Protein AF-0000000082407244 (afdb_homodimer)

Secondary structure (DSSP, 8-state):
-----EEEHHHHHSTT-S--EEEEES-HHHHHHHHHHHHHTTEEEEEEEGGG-SSHHHHHHHHHHHHT--TT---SHHHHHHHHTTTHHHH--SSEEEEEEETGGGTTTT-GGGHHHHHHHHHHHHHHTTTSEEEEEEEE-TTTHHHHSTTSEEEE-TT-----/-----EEEHHHHHSTT-S--EEEEES-HHHHHHHHHHHHHTTEEEEEEEGGG-SSHHHHHHHHHHHHT--TT---SHHHHHHHHTTTHHHH--SSEEEEEEETGGGTTTT-GGGHHHHHHHHHHHHHHTTTSEEEEEEEE-TTTHHHHSTTSEEEE-TTPPP--

Structure (mmCIF, N/CA/C/O backbone):
data_AF-0000000082407244-model_v1
#
loop_
_entity.id
_entity.type
_entity.pdbx_description
1 polymer 'Barstar family protein'
#
loop_
_atom_site.group_PDB
_atom_site.id
_atom_site.type_symbol
_atom_site.label_atom_id
_atom_site.label_alt_id
_atom_site.label_comp_id
_atom_site.label_asym_id
_atom_site.label_entity_id
_atom_site.label_seq_id
_atom_site.pdbx_PDB_ins_code
_atom_site.Cartn_x
_atom_site.Cartn_y
_atom_site.Cartn_z
_atom_site.occupancy
_atom_site.B_iso_or_equiv
_atom_site.auth_seq_id
_atom_site.auth_comp_id
_atom_site.auth_asym_id
_atom_site.auth_atom_id
_atom_site.pdbx_PDB_model_num
ATOM 1 N N . MET A 1 1 ? 1.4 35.031 22.156 1 30.61 1 MET A N 1
ATOM 2 C CA . MET A 1 1 ? 1.177 33.625 22.531 1 30.61 1 MET A CA 1
ATOM 3 C C . MET A 1 1 ? 0.762 32.812 21.312 1 30.61 1 MET A C 1
ATOM 5 O O . MET A 1 1 ? -0.245 33.125 20.672 1 30.61 1 MET A O 1
ATOM 9 N N . SER A 1 2 ? 1.539 32.438 20.406 1 39.94 2 SER A N 1
ATOM 10 C CA . SER A 1 2 ? 1.217 31.828 19.125 1 39.94 2 SER A CA 1
ATOM 11 C C . SER A 1 2 ? 0.192 30.719 19.297 1 39.94 2 SER A C 1
ATOM 13 O O . SER A 1 2 ? 0.415 29.766 20.047 1 39.94 2 SER A O 1
ATOM 15 N N . ASP A 1 3 ? -1.028 30.844 19.391 1 45.94 3 ASP A N 1
ATOM 16 C CA . ASP A 1 3 ? -2.152 30.016 19.797 1 45.94 3 ASP A CA 1
ATOM 17 C C . ASP A 1 3 ? -2.045 28.609 19.203 1 45.94 3 ASP A C 1
ATOM 19 O O . ASP A 1 3 ? -2.104 28.453 17.984 1 45.94 3 ASP A O 1
ATOM 23 N N . SER A 1 4 ? -1.133 27.797 19.703 1 57.94 4 SER A N 1
ATOM 24 C CA . SER A 1 4 ? -0.904 26.391 19.359 1 57.94 4 SER A CA 1
ATOM 25 C C . SER A 1 4 ? -2.221 25.656 19.141 1 57.94 4 SER A C 1
ATOM 27 O O . SER A 1 4 ? -2.959 25.391 20.094 1 57.94 4 SER A O 1
ATOM 29 N N . SER A 1 5 ? -2.953 25.938 18.047 1 80.62 5 SER A N 1
ATOM 30 C CA . SER A 1 5 ? -4.297 25.438 17.781 1 80.62 5 SER A CA 1
ATOM 31 C C . SER A 1 5 ? -4.312 23.906 17.672 1 80.62 5 SER A C 1
ATOM 33 O O . SER A 1 5 ? -3.4 23.312 17.109 1 80.62 5 SER A O 1
ATOM 35 N N . THR A 1 6 ? -4.836 23.281 18.719 1 91.62 6 THR A N 1
ATOM 36 C CA . THR A 1 6 ? -5.094 21.844 18.734 1 91.62 6 THR A CA 1
ATOM 37 C C . THR A 1 6 ? -6.508 21.547 18.25 1 91.62 6 THR A C 1
ATOM 39 O O . THR A 1 6 ? -7.398 22.391 18.344 1 91.62 6 THR A O 1
ATOM 42 N N . VAL A 1 7 ? -6.633 20.469 17.578 1 96.19 7 VAL A N 1
ATOM 43 C CA . VAL A 1 7 ? -7.941 20.031 17.094 1 96.19 7 VAL A CA 1
ATOM 44 C C . VAL A 1 7 ? -8.172 18.562 17.5 1 96.19 7 VAL A C 1
ATOM 46 O O . VAL A 1 7 ? -7.25 17.75 17.438 1 96.19 7 VAL A O 1
ATOM 49 N N . SER A 1 8 ? -9.414 18.234 17.891 1 96.81 8 SER A N 1
ATOM 50 C CA . SER A 1 8 ? -9.75 16.828 18.156 1 96.81 8 SER A CA 1
ATOM 51 C C . SER A 1 8 ? -9.898 16.047 16.859 1 96.81 8 SER A C 1
ATOM 53 O O . SER A 1 8 ? -10.078 16.625 15.789 1 96.81 8 SER A O 1
ATOM 55 N N . VAL A 1 9 ? -9.812 14.727 16.953 1 97.81 9 VAL A N 1
ATOM 56 C CA . VAL A 1 9 ? -9.961 13.875 15.789 1 97.81 9 VAL A CA 1
ATOM 57 C C . VAL A 1 9 ? -11.336 14.094 15.164 1 97.81 9 VAL A C 1
ATOM 59 O O . VAL A 1 9 ? -11.453 14.25 13.945 1 97.81 9 VAL A O 1
ATOM 62 N N . ALA A 1 10 ? -12.414 14.102 16.031 1 96.75 10 ALA A N 1
ATOM 63 C CA . ALA A 1 10 ? -13.781 14.273 15.547 1 96.75 10 ALA A CA 1
ATOM 64 C C . ALA A 1 10 ? -13.938 15.602 14.812 1 96.75 10 ALA A C 1
ATOM 66 O O . ALA A 1 10 ? -14.547 15.664 13.75 1 96.75 10 ALA A O 1
ATOM 67 N N . GLN A 1 11 ? -13.391 16.672 15.375 1 96.69 11 GLN A N 1
ATOM 68 C CA . GLN A 1 11 ? -13.469 17.984 14.758 1 96.69 11 GLN A CA 1
ATOM 69 C C . GLN A 1 11 ? -12.695 18.016 13.445 1 96.69 11 GLN A C 1
ATOM 71 O O . GLN A 1 11 ? -13.148 18.609 12.461 1 96.69 11 GLN A O 1
ATOM 76 N N . TRP A 1 12 ? -11.523 17.422 13.453 1 97.25 12 TRP A N 1
ATOM 77 C CA . TRP A 1 12 ? -10.648 17.406 12.289 1 97.25 12 TRP A CA 1
ATOM 78 C C . TRP A 1 12 ? -11.305 16.656 11.133 1 97.25 12 TRP A C 1
ATOM 80 O O . TRP A 1 12 ? -11.234 17.094 9.984 1 97.25 12 TRP A O 1
ATOM 90 N N . LEU A 1 13 ? -12.023 15.609 11.43 1 96.88 13 LEU A N 1
ATOM 91 C CA . LEU A 1 13 ? -12.594 14.758 10.391 1 96.88 13 LEU A CA 1
ATOM 92 C C . LEU A 1 13 ? -13.977 15.25 9.984 1 96.88 13 LEU A C 1
ATOM 94 O O . LEU A 1 13 ? -14.578 14.719 9.047 1 96.88 13 LEU A O 1
ATOM 98 N N . ASP A 1 14 ? -14.492 16.281 10.672 1 94.88 14 ASP A N 1
ATOM 99 C CA . ASP A 1 14 ? -15.758 16.875 10.242 1 94.88 14 ASP A CA 1
ATOM 100 C C . ASP A 1 14 ? -15.641 17.453 8.836 1 94.88 14 ASP A C 1
ATOM 102 O O . ASP A 1 14 ? -14.703 18.188 8.539 1 94.88 14 ASP A O 1
ATOM 106 N N . PRO A 1 15 ? -16.547 17.094 7.934 1 92.5 15 PRO A N 1
ATOM 107 C CA . PRO A 1 15 ? -16.469 17.594 6.562 1 92.5 15 PRO A CA 1
ATOM 108 C C . PRO A 1 15 ? -16.469 19.109 6.488 1 92.5 15 PRO A C 1
ATOM 110 O O . PRO A 1 15 ? -15.953 19.688 5.527 1 92.5 15 PRO A O 1
ATOM 113 N N . SER A 1 16 ? -16.984 19.766 7.5 1 93.25 16 SER A N 1
ATOM 114 C CA . SER A 1 16 ? -17.062 21.219 7.488 1 93.25 16 SER A CA 1
ATOM 115 C C . SER A 1 16 ? -15.82 21.844 8.117 1 93.25 16 SER A C 1
ATOM 117 O O . SER A 1 16 ? -15.688 23.062 8.164 1 93.25 16 SER A O 1
ATOM 119 N N . SER A 1 17 ? -14.953 21 8.625 1 95 17 SER A N 1
ATOM 120 C CA . SER A 1 17 ? -13.734 21.516 9.242 1 95 17 SER A CA 1
ATOM 121 C C . SER A 1 17 ? -12.891 22.281 8.242 1 95 17 SER A C 1
ATOM 123 O O . SER A 1 17 ? -12.766 21.875 7.082 1 95 17 SER A O 1
ATOM 125 N N . ASP A 1 18 ? -12.203 23.328 8.695 1 93.56 18 ASP A N 1
ATOM 126 C CA . ASP A 1 18 ? -11.289 24.078 7.844 1 93.56 18 ASP A CA 1
ATOM 127 C C . ASP A 1 18 ? -9.852 23.578 8.008 1 93.56 18 ASP A C 1
ATOM 129 O O . ASP A 1 18 ? -8.93 24.109 7.398 1 93.56 18 ASP A O 1
ATOM 133 N N . VAL A 1 19 ? -9.648 22.531 8.828 1 96 19 VAL A N 1
ATOM 134 C CA . VAL A 1 19 ? -8.328 21.953 9.055 1 96 19 VAL A CA 1
ATOM 135 C C . VAL A 1 19 ? -8.117 20.766 8.117 1 96 19 VAL A C 1
ATOM 137 O O . VAL A 1 19 ? -8.711 19.703 8.305 1 96 19 VAL A O 1
ATOM 140 N N . ALA A 1 20 ? -7.258 20.938 7.129 1 96.62 20 ALA A N 1
ATOM 141 C CA . ALA A 1 20 ? -7.012 19.891 6.129 1 96.62 20 ALA A CA 1
ATOM 142 C C . ALA A 1 20 ? -5.934 18.922 6.605 1 96.62 20 ALA A C 1
ATOM 144 O O . ALA A 1 20 ? -6.035 17.719 6.367 1 96.62 20 ALA A O 1
ATOM 145 N N . SER A 1 21 ? -4.945 19.5 7.297 1 96.94 21 SER A N 1
ATOM 146 C CA . SER A 1 21 ? -3.785 18.719 7.723 1 96.94 21 SER A CA 1
ATOM 147 C C . SER A 1 21 ? -3.447 18.984 9.188 1 96.94 21 SER A C 1
ATOM 149 O O . SER A 1 21 ? -3.648 20.094 9.68 1 96.94 21 SER A O 1
ATOM 151 N N . VAL A 1 22 ? -2.982 17.938 9.805 1 96.31 22 VAL A N 1
ATOM 152 C CA . VAL A 1 22 ? -2.641 18.078 11.219 1 96.31 22 VAL A CA 1
ATOM 153 C C . VAL A 1 22 ? -1.249 17.5 11.469 1 96.31 22 VAL A C 1
ATOM 155 O O . VAL A 1 22 ? -0.755 16.688 10.688 1 96.31 22 VAL A O 1
ATOM 158 N N . ALA A 1 23 ? -0.677 17.938 12.57 1 95.06 23 ALA A N 1
ATOM 159 C CA . ALA A 1 23 ? 0.575 17.375 13.078 1 95.06 23 ALA A CA 1
ATOM 160 C C . ALA A 1 23 ? 0.323 16.438 14.258 1 95.06 23 ALA A C 1
ATOM 162 O O . ALA A 1 23 ? -0.533 16.719 15.102 1 95.06 23 ALA A O 1
ATOM 163 N N . LEU A 1 24 ? 1.005 15.406 14.258 1 94.88 24 LEU A N 1
ATOM 164 C CA . LEU A 1 24 ? 1.023 14.422 15.336 1 94.88 24 LEU A CA 1
ATOM 165 C C . LEU A 1 24 ? 2.447 14.18 15.828 1 94.88 24 LEU A C 1
ATOM 167 O O . LEU A 1 24 ? 3.221 13.477 15.18 1 94.88 24 LEU A O 1
ATOM 171 N N . GLN A 1 25 ? 2.799 14.805 16.906 1 92.75 25 GLN A N 1
ATOM 172 C CA . GLN A 1 25 ? 4.105 14.547 17.5 1 92.75 25 GLN A CA 1
ATOM 173 C C . GLN A 1 25 ? 4.051 13.359 18.453 1 92.75 25 GLN A C 1
ATOM 175 O O . GLN A 1 25 ? 3.455 13.453 19.531 1 92.75 25 GLN A O 1
ATOM 180 N N . SER A 1 26 ? 4.672 12.328 18.062 1 93.38 26 SER A N 1
ATOM 181 C CA . SER A 1 26 ? 4.527 11.094 18.828 1 93.38 26 SER A CA 1
ATOM 182 C C . SER A 1 26 ? 5.496 10.023 18.328 1 93.38 26 SER A C 1
ATOM 184 O O . SER A 1 26 ? 6.195 10.219 17.328 1 93.38 26 SER A O 1
ATOM 186 N N . ASP A 1 27 ? 5.559 8.953 19.078 1 93.38 27 ASP A N 1
ATOM 187 C CA . ASP A 1 27 ? 6.203 7.75 18.562 1 93.38 27 ASP A CA 1
ATOM 188 C C . ASP A 1 27 ? 5.406 7.156 17.406 1 93.38 27 ASP A C 1
ATOM 190 O O . ASP A 1 27 ? 4.195 7.359 17.297 1 93.38 27 ASP A O 1
ATOM 194 N N . PRO A 1 28 ? 6.078 6.402 16.547 1 93.25 28 PRO A N 1
ATOM 195 C CA . PRO A 1 28 ? 5.426 5.855 15.344 1 93.25 28 PRO A CA 1
ATOM 196 C C . PRO A 1 28 ? 4.207 5.004 15.68 1 93.25 28 PRO A C 1
ATOM 198 O O . PRO A 1 28 ? 3.229 4.996 14.93 1 93.25 28 PRO A O 1
ATOM 201 N N . ALA A 1 29 ? 4.199 4.312 16.781 1 94.75 29 ALA A N 1
ATOM 202 C CA . ALA A 1 29 ? 3.115 3.404 17.141 1 94.75 29 ALA A CA 1
ATOM 203 C C . ALA A 1 29 ? 1.805 4.164 17.328 1 94.75 29 ALA A C 1
ATOM 205 O O . ALA A 1 29 ? 0.723 3.602 17.141 1 94.75 29 ALA A O 1
ATOM 206 N N . VAL A 1 30 ? 1.939 5.461 17.719 1 96.31 30 VAL A N 1
ATOM 207 C CA . VAL A 1 30 ? 0.744 6.27 17.922 1 96.31 30 VAL A CA 1
ATOM 208 C C . VAL A 1 30 ? 0.036 6.496 16.594 1 96.31 30 VAL A C 1
ATOM 210 O O . VAL A 1 30 ? -1.195 6.496 16.531 1 96.31 30 VAL A O 1
ATOM 213 N N . ALA A 1 31 ? 0.788 6.719 15.516 1 96.12 31 ALA A N 1
ATOM 214 C CA . ALA A 1 31 ? 0.191 6.848 14.188 1 96.12 31 ALA A CA 1
ATOM 215 C C . ALA A 1 31 ? -0.496 5.551 13.766 1 96.12 31 ALA A C 1
ATOM 217 O O . ALA A 1 31 ? -1.532 5.578 13.102 1 96.12 31 ALA A O 1
ATOM 218 N N . ASP A 1 32 ? 0.084 4.371 14.148 1 96.12 32 ASP A N 1
ATOM 219 C CA . ASP A 1 32 ? -0.553 3.084 13.883 1 96.12 32 ASP A CA 1
ATOM 220 C C . ASP A 1 32 ? -1.914 2.994 14.57 1 96.12 32 ASP A C 1
ATOM 222 O O . ASP A 1 32 ? -2.889 2.533 13.977 1 96.12 32 ASP A O 1
ATOM 226 N N . ASP A 1 33 ? -1.914 3.406 15.82 1 96.5 33 ASP A N 1
ATOM 227 C CA . ASP A 1 33 ? -3.154 3.379 16.594 1 96.5 33 ASP A CA 1
ATOM 228 C C . ASP A 1 33 ? -4.215 4.277 15.953 1 96.5 33 ASP A C 1
ATOM 230 O O . ASP A 1 33 ? -5.379 3.891 15.844 1 96.5 33 ASP A O 1
ATOM 234 N N . LEU A 1 34 ? -3.795 5.469 15.602 1 97.62 34 LEU A N 1
ATOM 235 C CA . LEU A 1 34 ? -4.715 6.395 14.953 1 97.62 34 LEU A CA 1
ATOM 236 C C . LEU A 1 34 ? -5.27 5.789 13.664 1 97.62 34 LEU A C 1
ATOM 238 O O . LEU A 1 34 ? -6.477 5.832 13.43 1 97.62 34 LEU A O 1
ATOM 242 N N . ALA A 1 35 ? -4.402 5.234 12.82 1 96.75 35 ALA A N 1
ATOM 243 C CA . ALA A 1 35 ? -4.82 4.625 11.562 1 96.75 35 ALA A CA 1
ATOM 244 C C . ALA A 1 35 ? -5.836 3.508 11.805 1 96.75 35 ALA A C 1
ATOM 246 O O . ALA A 1 35 ? -6.848 3.418 11.109 1 96.75 35 ALA A O 1
ATOM 247 N N . ARG A 1 36 ? -5.539 2.67 12.773 1 94.94 36 ARG A N 1
ATOM 248 C CA . ARG A 1 36 ? -6.441 1.574 13.117 1 94.94 36 ARG A CA 1
ATOM 249 C C . ARG A 1 36 ? -7.816 2.102 13.508 1 94.94 36 ARG A C 1
ATOM 251 O O . ARG A 1 36 ? -8.844 1.57 13.078 1 94.94 36 ARG A O 1
ATOM 258 N N . GLU A 1 37 ? -7.809 3.064 14.367 1 96.06 37 GLU A N 1
ATOM 259 C CA . GLU A 1 37 ? -9.055 3.662 14.828 1 96.06 37 GLU A CA 1
ATOM 260 C C . GLU A 1 37 ? -9.867 4.223 13.656 1 96.06 37 GLU A C 1
ATOM 262 O O . GLU A 1 37 ? -11.07 3.982 13.555 1 96.06 37 GLU A O 1
ATOM 267 N N . LEU A 1 38 ? -9.219 4.957 12.812 1 96.25 38 LEU A N 1
ATOM 268 C CA . LEU A 1 38 ? -9.898 5.586 11.68 1 96.25 38 LEU A CA 1
ATOM 269 C C . LEU A 1 38 ? -10.422 4.531 10.711 1 96.25 38 LEU A C 1
ATOM 271 O O . LEU A 1 38 ? -11.508 4.691 10.141 1 96.25 38 LEU A O 1
ATOM 275 N N . ARG A 1 39 ? -9.664 3.445 10.477 1 93.56 39 ARG A N 1
ATOM 276 C CA . ARG A 1 39 ? -10.141 2.35 9.641 1 93.56 39 ARG A CA 1
ATOM 277 C C . ARG A 1 39 ? -11.414 1.734 10.219 1 93.56 39 ARG A C 1
ATOM 279 O O . ARG A 1 39 ? -12.32 1.359 9.477 1 93.56 39 ARG A O 1
ATOM 286 N N . GLY A 1 40 ? -11.422 1.639 11.539 1 91.94 40 GLY A N 1
ATOM 287 C CA . GLY A 1 40 ? -12.609 1.157 12.211 1 91.94 40 GLY A CA 1
ATOM 288 C C . GLY A 1 40 ? -13.828 2.031 11.977 1 91.94 40 GLY A C 1
ATOM 289 O O . GLY A 1 40 ? -14.969 1.578 12.125 1 91.94 40 GLY A O 1
ATOM 290 N N . GLU A 1 41 ? -13.578 3.268 11.711 1 93.06 41 GLU A N 1
ATOM 291 C CA . GLU A 1 41 ? -14.656 4.203 11.398 1 93.06 41 GLU A CA 1
ATOM 292 C C . GLU A 1 41 ? -14.922 4.266 9.898 1 93.06 41 GLU A C 1
ATOM 294 O O . GLU A 1 41 ? -15.586 5.184 9.422 1 93.06 41 GLU A O 1
ATOM 299 N N . ASN A 1 42 ? -14.32 3.346 9.07 1 91.25 42 ASN A N 1
ATOM 300 C CA . ASN A 1 42 ? -14.562 3.088 7.656 1 91.25 42 ASN A CA 1
ATOM 301 C C . ASN A 1 42 ? -13.836 4.094 6.766 1 91.25 42 ASN A C 1
ATOM 303 O O . ASN A 1 42 ? -14.195 4.277 5.605 1 91.25 42 ASN A O 1
ATOM 307 N N . PHE A 1 43 ? -12.883 4.801 7.375 1 94.38 43 PHE A N 1
ATOM 308 C CA . PHE A 1 43 ? -12.008 5.605 6.523 1 94.38 43 PHE A CA 1
ATOM 309 C C . PHE A 1 43 ? -11.008 4.723 5.793 1 94.38 43 PHE A C 1
ATOM 311 O O . PHE A 1 43 ? -10.562 3.701 6.324 1 94.38 43 PHE A O 1
ATOM 318 N N . VAL A 1 44 ? -10.734 5.121 4.594 1 94.62 44 VAL A N 1
ATOM 319 C CA . VAL A 1 44 ? -9.586 4.539 3.902 1 94.62 44 VAL A CA 1
ATOM 320 C C . VAL A 1 44 ? -8.305 5.25 4.336 1 94.62 44 VAL A C 1
ATOM 322 O O . VAL A 1 44 ? -8.086 6.414 3.984 1 94.62 44 VAL A O 1
ATOM 325 N N . VAL A 1 45 ? -7.477 4.539 5.109 1 96.44 45 VAL A N 1
ATOM 326 C CA . VAL A 1 45 ? -6.266 5.141 5.664 1 96.44 45 VAL A CA 1
ATOM 327 C C . VAL A 1 45 ? -5.035 4.516 5.008 1 96.44 45 VAL A C 1
ATOM 329 O O . VAL A 1 45 ? -4.906 3.291 4.953 1 96.44 45 VAL A O 1
ATOM 332 N N . ARG A 1 46 ? -4.199 5.336 4.465 1 97.38 46 ARG A N 1
ATOM 333 C CA . ARG A 1 46 ? -2.914 4.875 3.947 1 97.38 46 ARG A CA 1
ATOM 334 C C . ARG A 1 46 ? -1.756 5.594 4.629 1 97.38 46 ARG A C 1
ATOM 336 O O . ARG A 1 46 ? -1.738 6.824 4.703 1 97.38 46 ARG A O 1
ATOM 343 N N . VAL A 1 47 ? -0.862 4.773 5.086 1 98.31 47 VAL A N 1
ATOM 344 C CA . VAL A 1 47 ? 0.354 5.27 5.723 1 98.31 47 VAL A CA 1
ATOM 345 C C . VAL A 1 47 ? 1.503 5.262 4.715 1 98.31 47 VAL A C 1
ATOM 347 O O . VAL A 1 47 ? 1.735 4.262 4.035 1 98.31 47 VAL A O 1
ATOM 350 N N . VAL A 1 48 ? 2.15 6.406 4.59 1 98.81 48 VAL A N 1
ATOM 351 C CA . VAL A 1 48 ? 3.361 6.523 3.785 1 98.81 48 VAL A CA 1
ATOM 352 C C . VAL A 1 48 ? 4.523 6.98 4.664 1 98.81 48 VAL A C 1
ATOM 354 O O . VAL A 1 48 ? 4.324 7.703 5.645 1 98.81 48 VAL A O 1
ATOM 357 N N . ARG A 1 49 ? 5.742 6.539 4.297 1 98.5 49 ARG A N 1
ATOM 358 C CA . ARG A 1 49 ? 6.898 6.703 5.172 1 98.5 49 ARG A CA 1
ATOM 359 C C . ARG A 1 49 ? 7.801 7.828 4.68 1 98.5 49 ARG A C 1
ATOM 361 O O . ARG A 1 49 ? 8.391 7.734 3.602 1 98.5 49 ARG A O 1
ATOM 368 N N . GLY A 1 50 ? 7.922 8.812 5.539 1 97.25 50 GLY A N 1
ATOM 369 C CA . GLY A 1 50 ? 8.734 9.969 5.184 1 97.25 50 GLY A CA 1
ATOM 370 C C . GLY A 1 50 ? 10.172 9.609 4.859 1 97.25 50 GLY A C 1
ATOM 371 O O . GLY A 1 50 ? 10.781 10.211 3.969 1 97.25 50 GLY A O 1
ATOM 372 N N . GLU A 1 51 ? 10.719 8.672 5.539 1 96.94 51 GLU A N 1
ATOM 373 C CA . GLU A 1 51 ? 12.094 8.242 5.324 1 96.94 51 GLU A CA 1
ATOM 374 C C . GLU A 1 51 ? 12.273 7.633 3.938 1 96.94 51 GLU A C 1
ATOM 376 O O . GLU A 1 51 ? 13.391 7.547 3.43 1 96.94 51 GLU A O 1
ATOM 381 N N . ASN A 1 52 ? 11.164 7.191 3.332 1 98.38 52 ASN A N 1
ATOM 382 C CA . ASN A 1 52 ? 11.18 6.652 1.976 1 98.38 52 ASN A CA 1
ATOM 383 C C . ASN A 1 52 ? 10.75 7.699 0.954 1 98.38 52 ASN A C 1
ATOM 385 O O . ASN A 1 52 ? 10.445 7.367 -0.194 1 98.38 52 ASN A O 1
ATOM 389 N N . MET A 1 53 ? 10.641 8.953 1.368 1 98.62 53 MET A N 1
ATOM 390 C CA . MET A 1 53 ? 10.141 10.016 0.505 1 98.62 53 MET A CA 1
ATOM 391 C C . MET A 1 53 ? 11.023 11.258 0.603 1 98.62 53 MET A C 1
ATOM 393 O O . MET A 1 53 ? 10.523 12.375 0.748 1 98.62 53 MET A O 1
ATOM 397 N N . ARG A 1 54 ? 12.312 11.109 0.449 1 98.38 54 ARG A N 1
ATOM 398 C CA . ARG A 1 54 ? 13.234 12.227 0.606 1 98.38 54 ARG A CA 1
ATOM 399 C C . ARG A 1 54 ? 13.328 13.047 -0.676 1 98.38 54 ARG A C 1
ATOM 401 O O . ARG A 1 54 ? 13.82 14.172 -0.665 1 98.38 54 ARG A O 1
ATOM 408 N N . THR A 1 55 ? 12.922 12.516 -1.849 1 98.69 55 THR A N 1
ATOM 409 C CA . THR A 1 55 ? 12.836 13.18 -3.143 1 98.69 55 THR A CA 1
ATOM 410 C C . THR A 1 55 ? 11.43 13.047 -3.723 1 98.69 55 THR A C 1
ATOM 412 O O . THR A 1 55 ? 10.633 12.227 -3.254 1 98.69 55 THR A O 1
ATOM 415 N N . THR A 1 56 ? 11.117 13.859 -4.738 1 98.75 56 THR A N 1
ATOM 416 C CA . THR A 1 56 ? 9.805 13.789 -5.375 1 98.75 56 THR A CA 1
ATOM 417 C C . THR A 1 56 ? 9.594 12.43 -6.039 1 98.75 56 THR A C 1
ATOM 419 O O . THR A 1 56 ? 8.5 11.867 -5.977 1 98.75 56 THR A O 1
ATOM 422 N N . ALA A 1 57 ? 10.617 11.914 -6.652 1 98.69 57 ALA A N 1
ATOM 423 C CA . ALA A 1 57 ? 10.523 10.586 -7.258 1 98.69 57 ALA A CA 1
ATOM 424 C C . ALA A 1 57 ? 10.172 9.531 -6.211 1 98.69 57 ALA A C 1
ATOM 426 O O . ALA A 1 57 ? 9.359 8.641 -6.473 1 98.69 57 ALA A O 1
ATOM 427 N N . GLN A 1 58 ? 10.742 9.641 -5.031 1 98.75 58 GLN A N 1
ATOM 428 C CA . GLN A 1 58 ? 10.469 8.703 -3.945 1 98.75 58 GLN A CA 1
ATOM 429 C C . GLN A 1 58 ? 9.062 8.898 -3.389 1 98.75 58 GLN A C 1
ATOM 431 O O . GLN A 1 58 ? 8.422 7.934 -2.959 1 98.75 58 GLN A O 1
ATOM 436 N N . VAL A 1 59 ? 8.57 10.18 -3.387 1 98.88 59 VAL A N 1
ATOM 437 C CA . VAL A 1 59 ? 7.184 10.422 -3.016 1 98.88 59 VAL A CA 1
ATOM 438 C C . VAL A 1 59 ? 6.254 9.633 -3.936 1 98.88 59 VAL A C 1
ATOM 440 O O . VAL A 1 59 ? 5.395 8.883 -3.465 1 98.88 59 VAL A O 1
ATOM 443 N N . PHE A 1 60 ? 6.504 9.742 -5.25 1 98.88 60 PHE A N 1
ATOM 444 C CA . PHE A 1 60 ? 5.664 9.047 -6.215 1 98.88 60 PHE A CA 1
ATOM 445 C C . PHE A 1 60 ? 5.738 7.539 -6.004 1 98.88 60 PHE A C 1
ATOM 447 O O . PHE A 1 60 ? 4.715 6.852 -6.035 1 98.88 60 PHE A O 1
ATOM 454 N N . ASP A 1 61 ? 6.902 7.105 -5.719 1 98.69 61 ASP A N 1
ATOM 455 C CA . ASP A 1 61 ? 7.133 5.672 -5.57 1 98.69 61 ASP A CA 1
ATOM 456 C C . ASP A 1 61 ? 6.434 5.133 -4.328 1 98.69 61 ASP A C 1
ATOM 458 O O . ASP A 1 61 ? 5.754 4.105 -4.391 1 98.69 61 ASP A O 1
ATOM 462 N N . GLU A 1 62 ? 6.598 5.773 -3.188 1 98.88 62 GLU A N 1
ATOM 463 C CA . GLU A 1 62 ? 6 5.359 -1.922 1 98.88 62 GLU A CA 1
ATOM 464 C C . GLU A 1 62 ? 4.477 5.438 -1.979 1 98.88 62 GLU A C 1
ATOM 466 O O . GLU A 1 62 ? 3.785 4.516 -1.542 1 98.88 62 GLU A O 1
ATOM 471 N N . PHE A 1 63 ? 3.922 6.504 -2.57 1 98.88 63 PHE A N 1
ATOM 472 C CA . PHE A 1 63 ? 2.479 6.641 -2.715 1 98.88 63 PHE A CA 1
ATOM 473 C C . PHE A 1 63 ? 1.924 5.57 -3.646 1 98.88 63 PHE A C 1
ATOM 475 O O . PHE A 1 63 ? 0.851 5.016 -3.395 1 98.88 63 PHE A O 1
ATOM 482 N N . ALA A 1 64 ? 2.666 5.309 -4.734 1 98.5 64 ALA A N 1
ATOM 483 C CA . ALA A 1 64 ? 2.195 4.312 -5.691 1 98.5 64 ALA A CA 1
ATOM 484 C C . ALA A 1 64 ? 2.014 2.951 -5.023 1 98.5 64 ALA A C 1
ATOM 486 O O . ALA A 1 64 ? 1.034 2.25 -5.289 1 98.5 64 ALA A O 1
ATOM 487 N N . ALA A 1 65 ? 2.959 2.643 -4.137 1 98.44 65 ALA A N 1
ATOM 488 C CA . ALA A 1 65 ? 2.857 1.375 -3.418 1 98.44 65 ALA A CA 1
ATOM 489 C C . ALA A 1 65 ? 1.712 1.405 -2.41 1 98.44 65 ALA A C 1
ATOM 491 O O . ALA A 1 65 ? 0.837 0.536 -2.428 1 98.44 65 ALA A O 1
ATOM 492 N N . ALA A 1 66 ? 1.633 2.424 -1.624 1 98.06 66 ALA A N 1
ATOM 493 C CA . ALA A 1 66 ? 0.697 2.502 -0.505 1 98.06 66 ALA A CA 1
ATOM 494 C C . ALA A 1 66 ? -0.737 2.67 -1 1 98.06 66 ALA A C 1
ATOM 496 O O . ALA A 1 66 ? -1.675 2.145 -0.396 1 98.06 66 ALA A O 1
ATOM 497 N N . PHE A 1 67 ? -0.882 3.375 -2.137 1 97.38 67 PHE A N 1
ATOM 498 C CA . PHE A 1 67 ? -2.213 3.691 -2.643 1 97.38 67 PHE A CA 1
ATOM 499 C C . PHE A 1 67 ? -2.572 2.791 -3.818 1 97.38 67 PHE A C 1
ATOM 501 O O . PHE A 1 67 ? -3.66 2.908 -4.387 1 97.38 67 PHE A O 1
ATOM 508 N N . GLN A 1 68 ? -1.645 1.945 -4.164 1 96.69 68 GLN A N 1
ATOM 509 C CA . GLN A 1 68 ? -1.913 0.964 -5.211 1 96.69 68 GLN A CA 1
ATOM 510 C C . GLN A 1 68 ? -2.266 1.647 -6.527 1 96.69 68 GLN A C 1
ATOM 512 O O . GLN A 1 68 ? -3.283 1.329 -7.145 1 96.69 68 GLN A O 1
ATOM 517 N N . PHE A 1 69 ? -1.348 2.578 -6.953 1 97.31 69 PHE A N 1
ATOM 518 C CA . PHE A 1 69 ? -1.539 3.26 -8.227 1 97.31 69 PHE A CA 1
ATOM 519 C C . PHE A 1 69 ? -1.439 2.275 -9.391 1 97.31 69 PHE A C 1
ATOM 521 O O . PHE A 1 69 ? -0.733 1.271 -9.297 1 97.31 69 PHE A O 1
ATOM 528 N N . PRO A 1 70 ? -2.16 2.578 -10.469 1 96.31 70 PRO A N 1
ATOM 529 C CA . PRO A 1 70 ? -2.088 1.695 -11.633 1 96.31 70 PRO A CA 1
ATOM 530 C C . PRO A 1 70 ? -0.701 1.668 -12.273 1 96.31 70 PRO A C 1
ATOM 532 O O . PRO A 1 70 ? 0.115 2.559 -12.023 1 96.31 70 PRO A O 1
ATOM 535 N N . SER A 1 71 ? -0.533 0.664 -13.078 1 95.94 71 SER A N 1
ATOM 536 C CA . SER A 1 71 ? 0.788 0.41 -13.641 1 95.94 71 SER A CA 1
ATOM 537 C C . SER A 1 71 ? 1.2 1.519 -14.609 1 95.94 71 SER A C 1
ATOM 539 O O . SER A 1 71 ? 2.391 1.742 -14.828 1 95.94 71 SER A O 1
ATOM 541 N N . HIS A 1 72 ? 0.317 2.219 -15.188 1 94.38 72 HIS A N 1
ATOM 542 C CA . HIS A 1 72 ? 0.637 3.229 -16.188 1 94.38 72 HIS A CA 1
ATOM 543 C C . HIS A 1 72 ? 0.873 4.59 -15.539 1 94.38 72 HIS A C 1
ATOM 545 O O . HIS A 1 72 ? 1.033 5.594 -16.234 1 94.38 72 HIS A O 1
ATOM 551 N N . PHE A 1 73 ? 0.813 4.637 -14.227 1 96.94 73 PHE A N 1
ATOM 552 C CA . PHE A 1 73 ? 1.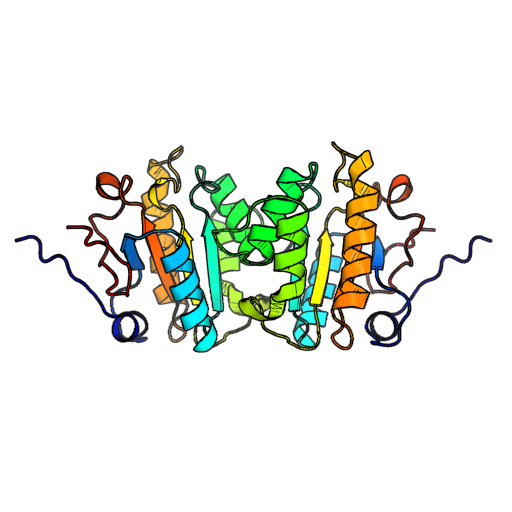104 5.891 -13.539 1 96.94 73 PHE A CA 1
ATOM 553 C C . PHE A 1 73 ? 2.381 6.52 -14.078 1 96.94 73 PHE A C 1
ATOM 555 O O . PHE A 1 73 ? 3.445 5.898 -14.055 1 96.94 73 PHE A O 1
ATOM 562 N N . GLY A 1 74 ? 2.34 7.711 -14.508 1 96.5 74 GLY A N 1
ATOM 563 C CA . GLY A 1 74 ? 3.391 8.422 -15.227 1 96.5 74 GLY A CA 1
ATOM 564 C C . GLY A 1 74 ? 4.492 8.93 -14.312 1 96.5 74 GLY A C 1
ATOM 565 O O . GLY A 1 74 ? 5.535 9.375 -14.789 1 96.5 74 GLY A O 1
ATOM 566 N N . ARG A 1 75 ? 4.445 8.969 -13.094 1 97.06 75 ARG A N 1
ATOM 567 C CA . ARG A 1 75 ? 5.441 9.344 -12.094 1 97.06 75 ARG A CA 1
ATOM 568 C C . ARG A 1 75 ? 5.848 10.805 -12.25 1 97.06 75 ARG A C 1
ATOM 570 O O . ARG A 1 75 ? 7.039 11.125 -12.297 1 97.06 75 ARG A O 1
ATOM 577 N N . ASN A 1 76 ? 4.957 11.609 -12.43 1 98.25 76 ASN A N 1
ATOM 578 C CA . ASN A 1 76 ? 5.098 13.062 -12.43 1 98.25 76 ASN A CA 1
ATOM 579 C C . ASN A 1 76 ? 3.941 13.742 -11.695 1 98.25 76 ASN A C 1
ATOM 581 O O . ASN A 1 76 ? 2.971 13.086 -11.32 1 98.25 76 ASN A O 1
ATOM 585 N N . LYS A 1 77 ? 4.055 15.023 -11.469 1 98.44 77 LYS A N 1
ATOM 586 C CA . LYS A 1 77 ? 3.104 15.742 -10.633 1 98.44 77 LYS A CA 1
ATOM 587 C C . LYS A 1 77 ? 1.702 15.711 -11.234 1 98.44 77 LYS A C 1
ATOM 589 O O . LYS A 1 77 ? 0.713 15.562 -10.516 1 98.44 77 LYS A O 1
ATOM 594 N N . ASP A 1 78 ? 1.625 15.836 -12.586 1 98.19 78 ASP A N 1
ATOM 595 C CA . ASP A 1 78 ? 0.325 15.805 -13.25 1 98.19 78 ASP A CA 1
ATOM 596 C C . ASP A 1 78 ? -0.336 14.438 -13.094 1 98.19 78 ASP A C 1
ATOM 598 O O . ASP A 1 78 ? -1.526 14.352 -12.781 1 98.19 78 ASP A O 1
ATOM 602 N N . ALA A 1 79 ? 0.398 13.391 -13.352 1 98.44 79 ALA A N 1
ATOM 603 C CA . ALA A 1 79 ? -0.101 12.023 -13.188 1 98.44 79 ALA A CA 1
ATOM 604 C C . ALA A 1 79 ? -0.493 11.758 -11.734 1 98.44 79 ALA A C 1
ATOM 606 O O . ALA A 1 79 ? -1.498 11.102 -11.469 1 98.44 79 ALA A O 1
ATOM 607 N N . PHE A 1 80 ? 0.325 12.289 -10.773 1 98.5 80 PHE A N 1
ATOM 608 C CA . PHE A 1 80 ? 0.029 12.164 -9.344 1 98.5 80 PHE A CA 1
ATOM 609 C C . PHE A 1 80 ? -1.318 12.797 -9.016 1 98.5 80 PHE A C 1
ATOM 611 O O . PHE A 1 80 ? -2.16 12.172 -8.367 1 98.5 80 PHE A O 1
ATOM 618 N N . ASP A 1 81 ? -1.51 13.984 -9.523 1 97.94 81 ASP A N 1
ATOM 619 C CA . ASP A 1 81 ? -2.77 14.695 -9.328 1 97.94 81 ASP A CA 1
ATOM 620 C C . ASP A 1 81 ? -3.943 13.883 -9.883 1 97.94 81 ASP A C 1
ATOM 622 O O . ASP A 1 81 ? -4.965 13.727 -9.211 1 97.94 81 ASP A O 1
ATOM 626 N N . ASP A 1 82 ? -3.748 13.344 -11 1 96.88 82 ASP A N 1
ATOM 627 C CA . ASP A 1 82 ? -4.805 12.594 -11.672 1 96.88 82 ASP A CA 1
ATOM 628 C C . ASP A 1 82 ? -5.223 11.375 -10.844 1 96.88 82 ASP A C 1
ATOM 630 O O . ASP A 1 82 ? -6.414 11.172 -10.594 1 96.88 82 ASP A O 1
ATOM 634 N N . VAL A 1 83 ? -4.27 10.562 -10.43 1 96.44 83 VAL A N 1
ATOM 635 C CA . VAL A 1 83 ? -4.602 9.32 -9.742 1 96.44 83 VAL A CA 1
ATOM 636 C C . VAL A 1 83 ? -5.121 9.625 -8.344 1 96.44 83 VAL A C 1
ATOM 638 O O . VAL A 1 83 ? -6.008 8.938 -7.836 1 96.44 83 VAL A O 1
ATOM 641 N N . MET A 1 84 ? -4.609 10.703 -7.637 1 97.19 84 MET A N 1
ATOM 642 C CA . MET A 1 84 ? -5.043 11.062 -6.293 1 97.19 84 MET A CA 1
ATOM 643 C C . MET A 1 84 ? -6.477 11.594 -6.305 1 97.19 84 MET A C 1
ATOM 645 O O . MET A 1 84 ? -7.195 11.469 -5.312 1 97.19 84 MET A O 1
ATOM 649 N N . ARG A 1 85 ? -6.898 12.125 -7.41 1 95.56 85 ARG A N 1
ATOM 650 C CA . ARG A 1 85 ? -8.25 12.648 -7.527 1 95.56 85 ARG A CA 1
ATOM 651 C C . ARG A 1 85 ? -9.227 11.562 -7.961 1 95.56 85 ARG A C 1
ATOM 653 O O . ARG A 1 85 ? -10.438 11.805 -8.039 1 95.56 85 ARG A O 1
ATOM 660 N N . ASP A 1 86 ? -8.727 10.367 -8.211 1 93.38 86 ASP A N 1
ATOM 661 C CA . ASP A 1 86 ? -9.555 9.25 -8.656 1 93.38 86 ASP A CA 1
ATOM 662 C C . ASP A 1 86 ? -9.32 8.016 -7.797 1 93.38 86 ASP A C 1
ATOM 664 O O . ASP A 1 86 ? -9.375 6.887 -8.297 1 93.38 86 ASP A O 1
ATOM 668 N N . LEU A 1 87 ? -9.039 8.203 -6.531 1 92.62 87 LEU A N 1
ATOM 669 C CA . LEU A 1 87 ? -8.68 7.129 -5.617 1 92.62 87 LEU A CA 1
ATOM 670 C C . LEU A 1 87 ? -9.828 6.133 -5.469 1 92.62 87 LEU A C 1
ATOM 672 O O . LEU A 1 87 ? -9.602 4.957 -5.172 1 92.62 87 LEU A O 1
ATOM 676 N N . ASP A 1 88 ? -11.07 6.547 -5.613 1 88.06 88 ASP A N 1
ATOM 677 C CA . ASP A 1 88 ? -12.234 5.688 -5.426 1 88.06 88 ASP A CA 1
ATOM 678 C C . ASP A 1 88 ? -12.242 4.547 -6.438 1 88.06 88 ASP A C 1
ATOM 680 O O . ASP A 1 88 ? -12.812 3.486 -6.18 1 88.06 88 ASP A O 1
ATOM 684 N N . ASP A 1 89 ? -11.602 4.738 -7.59 1 81.12 89 ASP A N 1
ATOM 685 C CA . ASP A 1 89 ? -11.508 3.705 -8.617 1 81.12 89 ASP A CA 1
ATOM 686 C C . ASP A 1 89 ? -10.742 2.488 -8.102 1 81.12 89 ASP A C 1
ATOM 688 O O . ASP A 1 89 ? -11.008 1.359 -8.523 1 81.12 89 ASP A O 1
ATOM 692 N N . VAL A 1 90 ? -9.844 2.705 -7.113 1 79.25 90 VAL A N 1
ATOM 693 C CA . VAL A 1 90 ? -8.953 1.631 -6.688 1 79.25 90 VAL A CA 1
ATOM 694 C C . VAL A 1 90 ? -9.25 1.258 -5.234 1 79.25 90 VAL A C 1
ATOM 696 O O . VAL A 1 90 ? -9.305 0.076 -4.891 1 79.25 90 VAL A O 1
ATOM 699 N N . LEU A 1 91 ? -9.484 2.268 -4.422 1 82.56 91 LEU A N 1
ATOM 700 C CA . LEU A 1 91 ? -9.523 2.021 -2.982 1 82.56 91 LEU A CA 1
ATOM 701 C C . LEU A 1 91 ? -10.961 1.993 -2.479 1 82.56 91 LEU A C 1
ATOM 703 O O . LEU A 1 91 ? -11.227 1.536 -1.364 1 82.56 91 LEU A O 1
ATOM 707 N N . GLY A 1 92 ? -11.93 2.357 -3.371 1 77.81 92 GLY A N 1
ATOM 708 C CA . GLY A 1 92 ? -13.297 2.535 -2.9 1 77.81 92 GLY A CA 1
ATOM 709 C C . GLY A 1 92 ? -13.492 3.818 -2.117 1 77.81 92 GLY A C 1
ATOM 710 O O . GLY A 1 92 ? -12.562 4.613 -1.968 1 77.81 92 GLY A O 1
ATOM 711 N N . LEU A 1 93 ? -14.703 4.27 -1.741 1 68.25 93 LEU A N 1
ATOM 712 C CA . LEU A 1 93 ? -15.039 5.566 -1.17 1 68.25 93 LEU A CA 1
ATOM 713 C C . LEU A 1 93 ? -15.18 5.477 0.346 1 68.25 93 LEU A C 1
ATOM 715 O O . LEU A 1 93 ? -14.945 6.453 1.058 1 68.25 93 LEU A O 1
ATOM 719 N N . GLY A 1 94 ? -15 4.52 0.918 1 75.44 94 GLY A N 1
ATOM 720 C CA . GLY A 1 94 ? -15.336 4.449 2.332 1 75.44 94 GLY A CA 1
ATOM 721 C C . GLY A 1 94 ? -15.922 5.742 2.871 1 75.44 94 GLY A C 1
ATOM 722 O O . GLY A 1 94 ? -16.656 6.434 2.17 1 75.44 94 GLY A O 1
ATOM 723 N N . ALA A 1 95 ? -15.773 6.277 4.191 1 85.31 95 ALA A N 1
ATOM 724 C CA . ALA A 1 95 ? -16.188 7.523 4.828 1 85.31 95 ALA A CA 1
ATOM 725 C C . ALA A 1 95 ? -15.305 8.688 4.391 1 85.31 95 ALA A C 1
ATOM 727 O O . ALA A 1 95 ? -15.664 9.852 4.594 1 85.31 95 ALA A O 1
ATOM 728 N N . GLY A 1 96 ? -14.172 8.297 3.791 1 94.75 96 GLY A N 1
ATOM 729 C CA . GLY A 1 96 ? -13.188 9.273 3.348 1 94.75 96 GLY A CA 1
ATOM 730 C C . GLY A 1 96 ? -11.773 8.719 3.332 1 94.75 96 GLY A C 1
ATOM 731 O O . GLY A 1 96 ? -11.562 7.523 3.535 1 94.75 96 GLY A O 1
ATOM 732 N N . TYR A 1 97 ? -10.875 9.609 3.006 1 97.06 97 TYR A N 1
ATOM 733 C CA . TYR A 1 97 ? -9.469 9.234 2.877 1 97.06 97 TYR A CA 1
ATOM 734 C C . TYR A 1 97 ? -8.617 9.977 3.898 1 97.06 97 TYR A C 1
ATOM 736 O O . TYR A 1 97 ? -8.805 11.18 4.121 1 97.06 97 TYR A O 1
ATOM 744 N N . VAL A 1 98 ? -7.746 9.234 4.531 1 97.94 98 VAL A N 1
ATOM 745 C CA . VAL A 1 98 ? -6.754 9.859 5.402 1 97.94 98 VAL A CA 1
ATOM 746 C C . VAL A 1 98 ? -5.355 9.383 5.012 1 97.94 98 VAL A C 1
ATOM 748 O O . VAL A 1 98 ? -5.098 8.18 4.938 1 97.94 98 VAL A O 1
ATOM 751 N N . VAL A 1 99 ? -4.477 10.312 4.723 1 98.69 99 VAL A N 1
ATOM 752 C CA . VAL A 1 99 ? -3.062 10.039 4.48 1 98.69 99 VAL A CA 1
ATOM 753 C C . VAL A 1 99 ? -2.262 10.289 5.758 1 98.69 99 VAL A C 1
ATOM 755 O O . VAL A 1 99 ? -2.318 11.375 6.332 1 98.69 99 VAL A O 1
ATOM 758 N N . VAL A 1 100 ? -1.582 9.305 6.203 1 98.62 100 VAL A N 1
ATOM 759 C CA . VAL A 1 100 ? -0.698 9.438 7.355 1 98.62 100 VAL A CA 1
ATOM 760 C C . VAL A 1 100 ? 0.758 9.375 6.902 1 98.62 100 VAL A C 1
ATOM 762 O O . VAL A 1 100 ? 1.208 8.367 6.363 1 98.62 100 VAL A O 1
ATOM 765 N N . ILE A 1 101 ? 1.438 10.453 7.098 1 98.25 101 ILE A N 1
ATOM 766 C CA . ILE A 1 101 ? 2.859 10.508 6.773 1 98.25 101 ILE A CA 1
ATOM 767 C C . ILE A 1 101 ? 3.686 10.289 8.039 1 98.25 101 ILE A C 1
ATOM 769 O O . ILE A 1 101 ? 3.842 11.203 8.852 1 98.25 101 ILE A O 1
ATOM 773 N N . ARG A 1 102 ? 4.188 9.086 8.195 1 97.38 102 ARG A N 1
ATOM 774 C CA . ARG A 1 102 ? 5.102 8.797 9.297 1 97.38 102 ARG A CA 1
ATOM 775 C C . ARG A 1 102 ? 6.504 9.312 9 1 97.38 102 ARG A C 1
ATOM 777 O O . ARG A 1 102 ? 6.98 9.219 7.871 1 97.38 102 ARG A O 1
ATOM 784 N N . GLY A 1 103 ? 7.168 9.766 10.094 1 95.06 103 GLY A N 1
ATOM 785 C CA . GLY A 1 103 ? 8.492 10.328 9.875 1 95.06 103 GLY A CA 1
ATOM 786 C C . GLY A 1 103 ? 8.484 11.531 8.945 1 95.06 103 GLY A C 1
ATOM 787 O O . GLY A 1 103 ? 9.289 11.602 8.008 1 95.06 103 GLY A O 1
ATOM 788 N N . ALA A 1 104 ? 7.543 12.445 9.172 1 95.88 104 ALA A N 1
ATOM 789 C CA . ALA A 1 104 ? 7.32 13.578 8.281 1 95.88 104 ALA A CA 1
ATOM 790 C C . ALA A 1 104 ? 8.523 14.516 8.281 1 95.88 104 ALA A C 1
ATOM 792 O O . ALA A 1 104 ? 8.695 15.312 7.355 1 95.88 104 ALA A O 1
ATOM 793 N N . GLY A 1 105 ? 9.359 14.43 9.273 1 93.81 105 GLY A N 1
ATOM 794 C CA . GL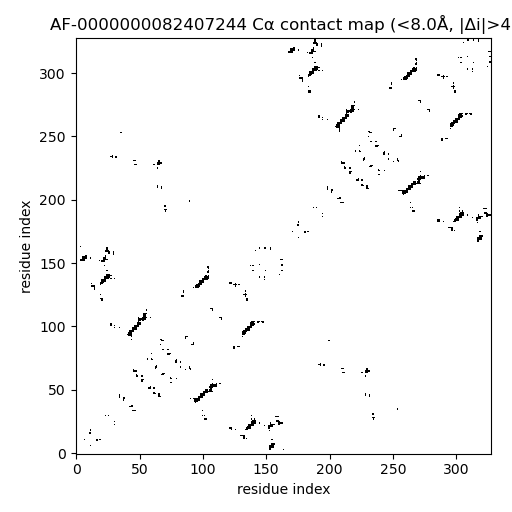Y A 1 105 ? 10.562 15.242 9.312 1 93.81 105 GLY A CA 1
ATOM 795 C C . GLY A 1 105 ? 11.516 14.953 8.172 1 93.81 105 GLY A C 1
ATOM 796 O O . GLY A 1 105 ? 12.32 15.805 7.789 1 93.81 105 GLY A O 1
ATOM 797 N N . SER A 1 106 ? 11.445 13.789 7.57 1 96 106 SER A N 1
ATOM 798 C CA . SER A 1 106 ? 12.344 13.367 6.492 1 96 106 SER A CA 1
ATOM 799 C C . SER A 1 106 ? 11.734 13.664 5.125 1 96 106 SER A C 1
ATOM 801 O O . SER A 1 106 ? 12.422 13.578 4.105 1 96 106 SER A O 1
ATOM 803 N N . LEU A 1 107 ? 10.422 14.023 5.086 1 96.94 107 LEU A N 1
ATOM 804 C CA . LEU A 1 107 ? 9.703 14.227 3.83 1 96.94 107 LEU A CA 1
ATOM 805 C C . LEU A 1 107 ? 10.375 15.312 2.992 1 96.94 107 LEU A C 1
ATOM 807 O O . LEU A 1 107 ? 10.516 16.453 3.441 1 96.94 107 LEU A O 1
ATOM 811 N N . LEU A 1 108 ? 10.852 14.898 1.803 1 97.69 108 LEU A N 1
ATOM 812 C CA . LEU A 1 108 ? 11.453 15.766 0.798 1 97.69 108 LEU A CA 1
ATOM 813 C C . LEU A 1 108 ? 12.68 16.484 1.36 1 97.69 108 LEU A C 1
ATOM 815 O O . LEU A 1 108 ? 12.969 17.609 0.98 1 97.69 108 LEU A O 1
ATOM 819 N N . SER A 1 109 ? 13.383 15.812 2.281 1 96.44 109 SER A N 1
ATOM 820 C CA . SER A 1 109 ? 14.555 16.391 2.924 1 96.44 109 SER A CA 1
ATOM 821 C C . SER A 1 109 ? 15.672 16.625 1.914 1 96.44 109 SER A C 1
ATOM 823 O O . SER A 1 109 ? 16.531 17.484 2.129 1 96.44 109 SER A O 1
ATOM 825 N N . GLU A 1 110 ? 15.695 15.945 0.795 1 98.12 110 GLU A N 1
ATOM 826 C CA . GLU A 1 110 ? 16.703 16.141 -0.238 1 98.12 110 GLU A CA 1
ATOM 827 C C . GLU A 1 110 ? 16.188 17.047 -1.351 1 98.12 110 GLU A C 1
ATOM 829 O O . GLU A 1 110 ? 16.906 17.328 -2.311 1 98.12 110 GLU A O 1
ATOM 834 N N . GLN A 1 111 ? 15 17.469 -1.307 1 98 111 GLN A N 1
ATOM 835 C CA . GLN A 1 111 ? 14.375 18.438 -2.189 1 98 111 GLN A CA 1
ATOM 836 C C . GLN A 1 111 ? 13.398 19.328 -1.425 1 98 111 GLN A C 1
ATOM 838 O O . GLN A 1 111 ? 12.219 19.406 -1.77 1 98 111 GLN A O 1
ATOM 843 N N . GLN A 1 112 ? 13.914 20.109 -0.502 1 95.31 112 GLN A N 1
ATOM 844 C CA . GLN A 1 112 ? 13.109 20.875 0.448 1 95.31 112 GLN A CA 1
ATOM 845 C C . GLN A 1 112 ? 12.258 21.906 -0.265 1 95.31 112 GLN A C 1
ATOM 847 O O . GLN A 1 112 ? 11.195 22.297 0.228 1 95.31 112 GLN A O 1
ATOM 852 N N . ASP A 1 113 ? 12.734 22.375 -1.38 1 96.69 113 ASP A N 1
ATOM 853 C CA . ASP A 1 113 ? 11.992 23.359 -2.162 1 96.69 113 ASP A CA 1
ATOM 854 C C . ASP A 1 113 ? 10.688 22.766 -2.686 1 96.69 113 ASP A C 1
ATOM 856 O O . ASP A 1 113 ? 9.797 23.5 -3.121 1 96.69 113 ASP A O 1
ATOM 860 N N . GLN A 1 114 ? 10.492 21.406 -2.627 1 97.88 114 GLN A N 1
ATOM 861 C CA . GLN A 1 114 ? 9.289 20.734 -3.109 1 97.88 114 GLN A CA 1
ATOM 862 C C . GLN A 1 114 ? 8.297 20.5 -1.974 1 97.88 114 GLN A C 1
ATOM 864 O O . GLN A 1 114 ? 7.172 20.047 -2.207 1 97.88 114 GLN A O 1
ATOM 869 N N . LEU A 1 115 ? 8.664 20.797 -0.774 1 96.12 115 LEU A N 1
ATOM 870 C CA . LEU A 1 115 ? 7.801 20.531 0.372 1 96.12 115 LEU A CA 1
ATOM 871 C C . LEU A 1 115 ? 6.512 21.359 0.282 1 96.12 115 LEU A C 1
ATOM 873 O O . LEU A 1 115 ? 5.43 20.844 0.572 1 96.12 115 LEU A O 1
ATOM 877 N N . GLU A 1 116 ? 6.652 22.625 -0.051 1 94.88 116 GLU A N 1
ATOM 878 C CA . GLU A 1 116 ? 5.473 23.469 -0.188 1 94.88 116 GLU A CA 1
ATOM 879 C C . GLU A 1 116 ? 4.504 22.906 -1.227 1 94.88 116 GLU A C 1
ATOM 881 O O . GLU A 1 116 ? 3.293 22.875 -1.002 1 94.88 116 GLU A O 1
ATOM 886 N N . TRP A 1 117 ? 5.004 22.484 -2.326 1 97.62 117 TRP A N 1
ATOM 887 C CA . TRP A 1 117 ? 4.164 21.844 -3.336 1 97.62 117 TRP A CA 1
ATOM 888 C C . TRP A 1 117 ? 3.387 20.688 -2.742 1 97.62 117 TRP A C 1
ATOM 890 O O . TRP A 1 117 ? 2.178 20.562 -2.951 1 97.62 117 TRP A O 1
ATOM 900 N N . PHE A 1 118 ? 4.078 19.828 -2.068 1 98.12 118 PHE A N 1
ATOM 901 C CA . PHE A 1 118 ? 3.453 18.625 -1.52 1 98.12 118 PHE A CA 1
ATOM 902 C C . PHE A 1 118 ? 2.342 18.984 -0.543 1 98.12 118 PHE A C 1
ATOM 904 O O . PHE A 1 118 ? 1.222 18.484 -0.651 1 98.12 118 PHE A O 1
ATOM 911 N N . ARG A 1 119 ? 2.639 19.906 0.356 1 96.31 119 ARG A N 1
ATOM 912 C CA . ARG A 1 119 ? 1.667 20.297 1.368 1 96.31 119 ARG A CA 1
ATOM 913 C C . ARG A 1 119 ? 0.44 20.938 0.727 1 96.31 119 ARG A C 1
ATOM 915 O O . ARG A 1 119 ? -0.694 20.625 1.088 1 96.31 119 ARG A O 1
ATOM 922 N N . GLU A 1 120 ? 0.683 21.812 -0.203 1 96.5 120 GLU A N 1
ATOM 923 C CA . GLU A 1 120 ? -0.418 22.469 -0.907 1 96.5 120 GLU A CA 1
ATOM 924 C C . GLU A 1 120 ? -1.245 21.453 -1.695 1 96.5 120 GLU A C 1
ATOM 926 O O . GLU A 1 120 ? -2.467 21.594 -1.8 1 96.5 120 GLU A O 1
ATOM 931 N N . THR A 1 121 ? -0.6 20.484 -2.281 1 98.19 121 THR A N 1
ATOM 932 C CA . THR A 1 121 ? -1.265 19.438 -3.057 1 98.19 121 THR A CA 1
ATOM 933 C C . THR A 1 121 ? -2.174 18.594 -2.164 1 98.19 121 THR A C 1
ATOM 935 O O . THR A 1 121 ? -3.324 18.328 -2.516 1 98.19 121 THR A O 1
ATOM 938 N N . MET A 1 122 ? -1.672 18.234 -0.973 1 97.88 122 MET A N 1
ATOM 939 C CA . MET A 1 122 ? -2.502 17.484 -0.025 1 97.88 122 MET A CA 1
ATOM 940 C C . MET A 1 122 ? -3.725 18.312 0.378 1 97.88 122 MET A C 1
ATOM 942 O O . MET A 1 122 ? -4.844 17.781 0.403 1 97.88 122 MET A O 1
ATOM 946 N N . ASP A 1 123 ? -3.496 19.578 0.638 1 96.06 123 ASP A N 1
ATOM 947 C CA . ASP A 1 123 ? -4.602 20.453 1.011 1 96.06 123 ASP A CA 1
ATOM 948 C C . ASP A 1 123 ? -5.59 20.609 -0.141 1 96.06 123 ASP A C 1
ATOM 950 O O . ASP A 1 123 ? -6.801 20.672 0.078 1 96.06 123 ASP A O 1
ATOM 954 N N . PHE A 1 124 ? -5.055 20.734 -1.329 1 97.56 124 PHE A N 1
ATOM 955 C CA . PHE A 1 124 ? -5.871 20.844 -2.531 1 97.56 124 PHE A CA 1
ATOM 956 C C . PHE A 1 124 ? -6.824 19.656 -2.648 1 97.56 124 PHE A C 1
ATOM 958 O O . PHE A 1 124 ? -7.996 19.828 -2.994 1 97.56 124 PHE A O 1
ATOM 965 N N . TYR A 1 125 ? -6.355 18.406 -2.324 1 97.62 125 TYR A N 1
ATOM 966 C CA . TYR A 1 125 ? -7.199 17.219 -2.436 1 97.62 125 TYR A CA 1
ATOM 967 C C . TYR A 1 125 ? -8.336 17.266 -1.422 1 97.62 125 TYR A C 1
ATOM 969 O O . TYR A 1 125 ? -9.406 16.703 -1.654 1 97.62 125 TYR A O 1
ATOM 977 N N . THR A 1 126 ? -8.133 17.922 -0.26 1 96.56 126 THR A N 1
ATOM 978 C CA . THR A 1 126 ? -9.211 18.094 0.705 1 96.56 126 THR A CA 1
ATOM 979 C C . THR A 1 126 ? -10.398 18.812 0.061 1 96.56 126 THR A C 1
ATOM 981 O O . THR A 1 126 ? -11.547 18.438 0.289 1 96.56 126 THR A O 1
ATOM 984 N N . GLU A 1 127 ? -10.133 19.766 -0.762 1 95.19 127 GLU A N 1
ATOM 985 C CA . GLU A 1 127 ? -11.18 20.516 -1.449 1 95.19 127 GLU A CA 1
ATOM 986 C C . GLU A 1 127 ? -11.766 19.703 -2.605 1 95.19 127 GLU A C 1
ATOM 988 O O . GLU A 1 127 ? -12.992 19.656 -2.775 1 95.19 127 GLU A O 1
ATOM 993 N N . GLU A 1 128 ? -10.953 19.031 -3.363 1 95.44 128 GLU A N 1
ATOM 994 C CA . GLU A 1 128 ? -11.367 18.328 -4.574 1 95.44 128 GLU A CA 1
ATOM 995 C C . GLU A 1 128 ? -12.289 17.172 -4.25 1 95.44 128 GLU A C 1
ATOM 997 O O . GLU A 1 128 ? -13.172 16.828 -5.039 1 95.44 128 GLU A O 1
ATOM 1002 N N . TRP A 1 129 ? -12.156 16.594 -3.07 1 95.25 129 TRP A N 1
ATOM 1003 C CA . TRP A 1 129 ? -12.898 15.391 -2.725 1 95.25 129 TRP A CA 1
ATOM 1004 C C . TRP A 1 129 ? -14.203 15.734 -2.016 1 95.25 129 TRP A C 1
ATOM 1006 O O . TRP A 1 129 ? -15.039 14.867 -1.782 1 95.25 129 TRP A O 1
ATOM 1016 N N . GLU A 1 130 ? -14.422 17.016 -1.712 1 92.38 130 GLU A N 1
ATOM 1017 C CA . GLU A 1 130 ? -15.688 17.375 -1.093 1 92.38 130 GLU A CA 1
ATOM 1018 C C . GLU A 1 130 ? -16.875 16.922 -1.948 1 92.38 130 GLU A C 1
ATOM 1020 O O . GLU A 1 130 ? -16.844 17.047 -3.174 1 92.38 130 GLU A O 1
ATOM 1025 N N . PRO A 1 131 ? -17.781 16.281 -1.292 1 91.81 131 PRO A N 1
ATOM 1026 C CA . PRO A 1 131 ? -18.047 16.25 0.149 1 91.81 131 PRO A CA 1
ATOM 1027 C C . PRO A 1 131 ? -17.375 15.055 0.838 1 91.81 131 PRO A C 1
ATOM 1029 O O . PRO A 1 131 ? -17.516 14.883 2.053 1 91.81 131 PRO A O 1
ATOM 1032 N N . VAL A 1 132 ? -16.703 14.234 0.15 1 94 132 VAL A N 1
ATOM 1033 C CA . VAL A 1 132 ? -15.938 13.156 0.754 1 94 132 VAL A CA 1
ATOM 1034 C C . VAL A 1 132 ? -14.734 13.727 1.497 1 94 132 VAL A C 1
ATOM 1036 O O . VAL A 1 132 ? -14.023 14.586 0.973 1 94 132 VAL A O 1
ATOM 1039 N N . VAL A 1 133 ? -14.516 13.25 2.732 1 96.12 133 VAL A N 1
ATOM 1040 C CA . VAL A 1 133 ? -13.43 13.773 3.555 1 96.12 133 VAL A CA 1
ATOM 1041 C C . VAL A 1 133 ? -12.094 13.266 3.029 1 96.12 133 VAL A C 1
ATOM 1043 O O . VAL A 1 133 ? -11.953 12.078 2.703 1 96.12 133 VAL A O 1
ATOM 1046 N N . PHE A 1 134 ? -11.172 14.164 2.861 1 97.69 134 PHE A N 1
ATOM 1047 C CA . PHE A 1 134 ? -9.766 13.875 2.611 1 97.69 134 PHE A CA 1
ATOM 1048 C C . PHE A 1 134 ? -8.875 14.664 3.564 1 97.69 134 PHE A C 1
ATOM 1050 O O . PHE A 1 134 ? -8.93 15.891 3.6 1 97.69 134 PHE A O 1
ATOM 1057 N N . ARG A 1 135 ? -8.078 13.953 4.348 1 98.44 135 ARG A N 1
ATOM 1058 C CA . ARG A 1 135 ? -7.277 14.594 5.387 1 98.44 135 ARG A CA 1
ATOM 1059 C C . ARG A 1 135 ? -5.863 14.023 5.422 1 98.44 135 ARG A C 1
ATOM 1061 O O . ARG A 1 135 ? -5.625 12.914 4.941 1 98.44 135 ARG A O 1
ATOM 1068 N N . THR A 1 136 ? -4.922 14.828 5.969 1 98.44 136 THR A N 1
ATOM 1069 C CA . THR A 1 136 ? -3.527 14.406 6.051 1 98.44 136 THR A CA 1
ATOM 1070 C C . THR A 1 136 ? -2.988 14.594 7.465 1 98.44 136 THR A C 1
ATOM 1072 O O . THR A 1 136 ? -3.252 15.609 8.109 1 98.44 136 THR A O 1
ATOM 1075 N N . VAL A 1 137 ? -2.279 13.625 7.93 1 98.12 137 VAL A N 1
ATOM 1076 C CA . VAL A 1 137 ? -1.541 13.68 9.188 1 98.12 137 VAL A CA 1
ATOM 1077 C C . VAL A 1 137 ? -0.04 13.688 8.906 1 98.12 137 VAL A C 1
ATOM 1079 O O . VAL A 1 137 ? 0.461 12.828 8.172 1 98.12 137 VAL A O 1
ATOM 1082 N N . TYR A 1 138 ? 0.64 14.617 9.43 1 96.94 138 TYR A N 1
ATOM 1083 C CA . TYR A 1 138 ? 2.1 14.625 9.445 1 96.94 138 TYR A CA 1
ATOM 1084 C C . TYR A 1 138 ? 2.625 14.234 10.828 1 96.94 138 TYR A C 1
ATOM 1086 O O . TYR A 1 138 ? 2.5 15 11.781 1 96.94 138 TYR A O 1
ATOM 1094 N N . GLN A 1 139 ? 3.203 13.07 10.906 1 96.25 139 GLN A N 1
ATOM 1095 C CA . GLN A 1 139 ? 3.744 12.609 12.18 1 96.25 139 GLN A CA 1
ATOM 1096 C C . GLN A 1 139 ? 5.23 12.938 12.297 1 96.25 139 GLN A C 1
ATOM 1098 O O . GLN A 1 139 ? 6.008 12.633 11.391 1 96.25 139 GLN A O 1
ATOM 1103 N N . PHE A 1 140 ? 5.539 13.484 13.414 1 94 140 PHE A N 1
ATOM 1104 C CA . PHE A 1 140 ? 6.918 13.867 13.711 1 94 140 PHE A CA 1
ATOM 1105 C C . PHE A 1 140 ? 7.414 13.172 14.969 1 94 140 PHE A C 1
ATOM 1107 O O . PHE A 1 140 ? 6.641 12.93 15.898 1 94 140 PHE A O 1
ATOM 1114 N N . GLY A 1 141 ? 8.727 12.836 14.906 1 88.69 141 GLY A N 1
ATOM 1115 C CA . GLY A 1 141 ? 9.367 12.422 16.141 1 88.69 141 GLY A CA 1
ATOM 1116 C C . GLY A 1 141 ? 9.789 13.594 17.016 1 88.69 141 GLY A C 1
ATOM 1117 O O . GLY A 1 141 ? 9.711 14.75 16.594 1 88.69 141 GLY A O 1
ATOM 1118 N N . ALA A 1 142 ? 10.164 13.273 18.156 1 76.62 142 ALA A N 1
ATOM 1119 C CA . ALA A 1 142 ? 10.555 14.289 19.125 1 76.62 142 ALA A CA 1
ATOM 1120 C C . ALA A 1 142 ? 11.648 15.195 18.547 1 76.62 142 ALA A C 1
ATOM 1122 O O . ALA A 1 142 ? 11.688 16.391 18.844 1 76.62 142 ALA A O 1
ATOM 1123 N N . GLU A 1 143 ? 12.477 14.688 17.734 1 71.88 143 GLU A N 1
ATOM 1124 C CA . GLU A 1 143 ? 13.648 15.438 17.281 1 71.88 143 GLU A CA 1
ATOM 1125 C C . GLU A 1 143 ? 13.336 16.203 16 1 71.88 143 GLU A C 1
ATOM 1127 O O . GLU A 1 143 ? 14.125 17.047 15.562 1 71.88 143 GLU A O 1
ATOM 1132 N N . ASP A 1 144 ? 12.258 16.047 15.312 1 66.31 144 ASP A N 1
ATOM 1133 C CA . ASP A 1 144 ? 12.023 16.516 13.953 1 66.31 144 ASP A CA 1
ATOM 1134 C C . ASP A 1 144 ? 11.242 17.828 13.945 1 66.31 144 ASP A C 1
ATOM 1136 O O . ASP A 1 144 ? 11.312 18.594 12.984 1 66.31 144 ASP A O 1
ATOM 1140 N N . LEU 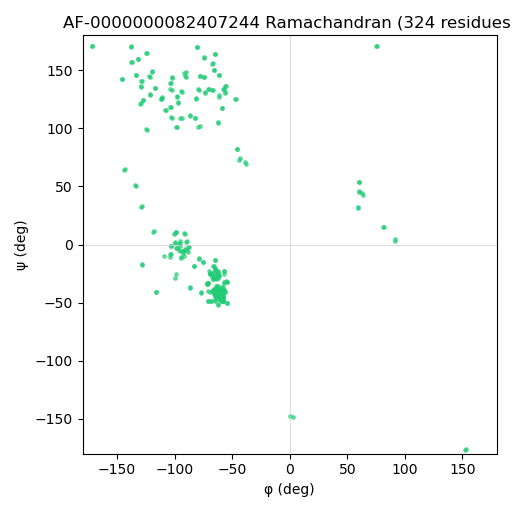A 1 145 ? 10.422 18.234 14.906 1 59.62 145 LEU A N 1
ATOM 1141 C CA . LEU A 1 145 ? 9.352 19.219 14.805 1 59.62 145 LEU A CA 1
ATOM 1142 C C . LEU A 1 145 ? 9.906 20.594 14.469 1 59.62 145 LEU A C 1
ATOM 1144 O O . LEU A 1 145 ? 9.273 21.375 13.758 1 59.62 145 LEU A O 1
ATOM 1148 N N . THR A 1 146 ? 10.969 20.969 14.961 1 53.97 146 THR A N 1
ATOM 1149 C CA . THR A 1 146 ? 11.203 22.406 14.969 1 53.97 146 THR A CA 1
ATOM 1150 C C . THR A 1 146 ? 11.133 22.969 13.555 1 53.97 146 THR A C 1
ATOM 1152 O O . THR A 1 146 ? 10.641 24.078 13.344 1 53.97 146 THR A O 1
ATOM 1155 N N . ALA A 1 147 ? 11.391 22.172 12.562 1 56.34 147 ALA A N 1
ATOM 1156 C CA . ALA A 1 147 ? 11.547 22.844 11.273 1 56.34 147 ALA A CA 1
ATOM 1157 C C . ALA A 1 147 ? 10.367 22.547 10.359 1 56.34 147 ALA A C 1
ATOM 1159 O O . ALA A 1 147 ? 10.062 23.328 9.453 1 56.34 147 ALA A O 1
ATOM 1160 N N . HIS A 1 148 ? 9.422 21.609 10.648 1 65.12 148 HIS A N 1
ATOM 1161 C CA . HIS A 1 148 ? 8.57 21.156 9.547 1 65.12 148 HIS A CA 1
ATOM 1162 C C . HIS A 1 148 ? 7.098 21.25 9.922 1 65.12 148 HIS A C 1
ATOM 1164 O O . HIS A 1 148 ? 6.238 21.375 9.039 1 65.12 148 HIS A O 1
ATOM 1170 N N . GLY A 1 149 ? 6.832 21.344 11.188 1 68.56 149 GLY A N 1
ATOM 1171 C CA . GLY A 1 149 ? 5.441 21.234 11.602 1 68.56 149 GLY A CA 1
ATOM 1172 C C . GLY A 1 149 ? 4.914 22.484 12.273 1 68.56 149 GLY A C 1
ATOM 1173 O O . GLY A 1 149 ? 3.795 22.5 12.789 1 68.56 149 GLY A O 1
ATOM 1174 N N . GLU A 1 150 ? 5.664 23.594 12.203 1 73.62 150 GLU A N 1
ATOM 1175 C CA . GLU A 1 150 ? 5.328 24.75 13.008 1 73.62 150 GLU A CA 1
ATOM 1176 C C . GLU A 1 150 ? 4.051 25.422 12.508 1 73.62 150 GLU A C 1
ATOM 1178 O O . GLU A 1 150 ? 3.33 26.062 13.281 1 73.62 150 GLU A O 1
ATOM 1183 N N . ASP A 1 151 ? 3.688 25.234 11.266 1 80.94 151 ASP A N 1
ATOM 1184 C CA . ASP A 1 151 ? 2.516 25.906 10.719 1 80.94 151 ASP A CA 1
ATOM 1185 C C . ASP A 1 151 ? 1.309 24.969 10.68 1 80.94 151 ASP A C 1
ATOM 1187 O O . ASP A 1 151 ? 0.234 25.359 10.211 1 80.94 151 ASP A O 1
ATOM 1191 N N . LEU A 1 152 ? 1.412 23.766 11.305 1 89.5 152 LEU A N 1
ATOM 1192 C CA . LEU A 1 152 ? 0.32 22.812 11.289 1 89.5 152 LEU A CA 1
ATOM 1193 C C . LEU A 1 152 ? -0.44 22.828 12.617 1 89.5 152 LEU A C 1
ATOM 1195 O O . LEU A 1 152 ? 0.142 23.109 13.664 1 89.5 152 LEU A O 1
ATOM 1199 N N . VAL A 1 153 ? -1.727 22.641 12.508 1 93.19 153 VAL A N 1
ATOM 1200 C CA . VAL A 1 153 ? -2.549 22.438 13.695 1 93.19 153 VAL A CA 1
ATOM 1201 C C . VAL A 1 153 ? -2.193 21.094 14.344 1 93.19 153 VAL A C 1
ATOM 1203 O O . VAL A 1 153 ? -2.012 20.094 13.648 1 93.19 153 VAL A O 1
ATOM 1206 N N . GLU A 1 154 ? -2.002 21.062 15.656 1 93.38 154 GLU A N 1
ATOM 1207 C CA . GLU A 1 154 ? -1.683 19.828 16.375 1 93.38 154 GLU A CA 1
ATOM 1208 C C . GLU A 1 154 ? -2.934 18.984 16.609 1 93.38 154 GLU A C 1
ATOM 1210 O O . GLU A 1 154 ? -3.975 19.516 17 1 93.38 154 GLU A O 1
ATOM 1215 N N . LEU A 1 155 ? -2.842 17.719 16.328 1 95.81 155 LEU A N 1
ATOM 1216 C CA . LEU A 1 155 ? -3.943 16.812 16.609 1 95.81 155 LEU A CA 1
ATOM 1217 C C . LEU A 1 155 ? -3.945 16.391 18.078 1 95.81 155 LEU A C 1
ATOM 1219 O O . LEU A 1 155 ? -2.912 15.992 18.609 1 95.81 155 LEU A O 1
ATOM 1223 N N . ASP A 1 156 ? -5.035 16.578 18.688 1 95.44 156 ASP A N 1
ATOM 1224 C CA . ASP A 1 156 ? -5.215 16.078 20.047 1 95.44 156 ASP A CA 1
ATOM 1225 C C . ASP A 1 156 ? -5.535 14.586 20.047 1 95.44 156 ASP A C 1
ATOM 1227 O O . ASP A 1 156 ? -6.656 14.188 19.719 1 95.44 156 ASP A O 1
ATOM 1231 N N . TYR A 1 157 ? -4.57 13.812 20.328 1 96.69 157 TYR A N 1
ATOM 1232 C CA . TYR A 1 157 ? -4.68 12.359 20.312 1 96.69 157 TYR A CA 1
ATOM 1233 C C . TYR A 1 157 ? -3.814 11.727 21.391 1 96.69 157 TYR A C 1
ATOM 1235 O O . TYR A 1 157 ? -2.723 12.219 21.688 1 96.69 157 TYR A O 1
ATOM 1243 N N . PRO A 1 158 ? -4.258 10.641 22.047 1 95 158 PRO A N 1
ATOM 1244 C CA . PRO A 1 158 ? -3.471 10.008 23.109 1 95 158 PRO A CA 1
ATOM 1245 C C . PRO A 1 158 ? -2.07 9.609 22.656 1 95 158 PRO A C 1
ATOM 1247 O O . PRO A 1 158 ? -1.903 9.102 21.547 1 95 158 PRO A O 1
ATOM 1250 N N . GLY A 1 159 ? -1.066 9.891 23.5 1 92.69 159 GLY A N 1
ATOM 1251 C CA . GLY A 1 159 ? 0.305 9.5 23.203 1 92.69 159 GLY A CA 1
ATOM 1252 C C . GLY A 1 159 ? 1.089 10.57 22.469 1 92.69 159 GLY A C 1
ATOM 1253 O O . GLY A 1 159 ? 2.254 10.367 22.125 1 92.69 159 GLY A O 1
ATOM 1254 N N . THR A 1 160 ? 0.483 11.695 22.25 1 90.56 160 THR A N 1
ATOM 1255 C CA . THR A 1 160 ? 1.149 12.766 21.531 1 90.56 160 THR A CA 1
ATOM 1256 C C . THR A 1 160 ? 1.906 13.68 22.5 1 90.56 160 THR A C 1
ATOM 1258 O O . THR A 1 160 ? 1.566 13.758 23.672 1 90.56 160 THR A O 1
ATOM 1261 N N . THR A 1 161 ? 2.973 14.195 22 1 84.19 161 THR A N 1
ATOM 1262 C CA . THR A 1 161 ? 3.717 15.242 22.703 1 84.19 161 THR A CA 1
ATOM 1263 C C . THR A 1 161 ? 3.451 16.609 22.062 1 84.19 161 THR A C 1
ATOM 1265 O O . THR A 1 161 ? 3.459 16.734 20.844 1 84.19 161 THR A O 1
ATOM 1268 N N . PRO A 1 162 ? 3.182 17.609 22.922 1 77.69 162 PRO A N 1
ATOM 1269 C CA . PRO A 1 162 ? 2.92 18.938 22.359 1 77.69 162 PRO A CA 1
ATOM 1270 C C . PRO A 1 162 ? 4.066 19.438 21.5 1 77.69 162 PRO A C 1
ATOM 1272 O O . PRO A 1 162 ? 5.238 19.219 21.812 1 77.69 162 PRO A O 1
ATOM 1275 N N . LEU A 1 163 ? 3.746 19.969 20.328 1 68.75 163 LEU A N 1
ATOM 1276 C CA . LEU A 1 163 ? 4.73 20.547 19.422 1 68.75 163 LEU A CA 1
ATOM 1277 C C . LEU A 1 163 ? 5.273 21.859 19.969 1 68.75 163 LEU A C 1
ATOM 1279 O O . LEU A 1 163 ? 6.41 22.234 19.672 1 68.75 163 LEU A O 1
ATOM 1283 N N . HIS A 1 164 ? 4.398 22.625 20.531 1 59.69 164 HIS A N 1
ATOM 1284 C CA . HIS A 1 164 ? 4.734 23.922 21.109 1 59.69 164 HIS A CA 1
ATOM 1285 C C . HIS A 1 164 ? 4.582 23.906 22.625 1 59.69 164 HIS A C 1
ATOM 1287 O O . HIS A 1 164 ? 3.723 23.203 23.156 1 59.69 164 HIS A O 1
ATOM 1293 N N . MET B 1 1 ? 4.68 -34.094 -23.375 1 30.66 1 MET B N 1
ATOM 1294 C CA . MET B 1 1 ? 3.922 -32.844 -23.562 1 30.66 1 MET B CA 1
ATOM 1295 C C . MET B 1 1 ? 3.697 -32.156 -22.234 1 30.66 1 MET B C 1
ATOM 1297 O O . MET B 1 1 ? 3.084 -32.719 -21.328 1 30.66 1 MET B O 1
ATOM 1301 N N . SER B 1 2 ? 4.574 -31.516 -21.641 1 39.91 2 SER B N 1
ATOM 1302 C CA . SER B 1 2 ? 4.52 -30.969 -20.281 1 39.91 2 SER B CA 1
ATOM 1303 C C . SER B 1 2 ? 3.199 -30.25 -20.031 1 39.91 2 SER B C 1
ATOM 1305 O O . SER B 1 2 ? 2.842 -29.328 -20.766 1 39.91 2 SER B O 1
ATOM 1307 N N . ASP B 1 3 ? 2.129 -30.766 -19.719 1 45.97 3 ASP B N 1
ATOM 1308 C CA . ASP B 1 3 ? 0.729 -30.344 -19.672 1 45.97 3 ASP B CA 1
ATOM 1309 C C . ASP B 1 3 ? 0.587 -28.938 -19.078 1 45.97 3 ASP B C 1
ATOM 1311 O O . ASP B 1 3 ? 0.923 -28.719 -17.922 1 45.97 3 ASP B O 1
ATOM 1315 N N . SER B 1 4 ? 0.954 -27.906 -19.844 1 57.5 4 SER B N 1
ATOM 1316 C CA . SER B 1 4 ? 0.828 -26.484 -19.547 1 57.5 4 SER B CA 1
ATOM 1317 C C . SER B 1 4 ? -0.478 -26.172 -18.812 1 57.5 4 SER B C 1
ATOM 1319 O O . SER B 1 4 ? -1.556 -26.25 -19.406 1 57.5 4 SER B O 1
ATOM 1321 N N . SER B 1 5 ? -0.638 -26.594 -17.547 1 80.31 5 SER B N 1
ATOM 1322 C CA . SER B 1 5 ? -1.881 -26.547 -16.781 1 80.31 5 SER B CA 1
ATOM 1323 C C . SER B 1 5 ? -2.344 -25.094 -16.594 1 80.31 5 SER B C 1
ATOM 1325 O O . SER B 1 5 ? -1.532 -24.219 -16.312 1 80.31 5 SER B O 1
ATOM 1327 N N . THR B 1 6 ? -3.354 -24.734 -17.359 1 91.56 6 THR B N 1
ATOM 1328 C CA . THR B 1 6 ? -4.047 -23.453 -17.203 1 91.56 6 THR B CA 1
ATOM 1329 C C . THR B 1 6 ? -5.219 -23.594 -16.234 1 91.56 6 THR B C 1
ATOM 1331 O O . THR B 1 6 ? -5.766 -24.688 -16.062 1 91.56 6 THR B O 1
ATOM 1334 N N . VAL B 1 7 ? -5.441 -22.594 -15.492 1 96.19 7 VAL B N 1
ATOM 1335 C CA . VAL B 1 7 ? -6.57 -22.562 -14.562 1 96.19 7 VAL B CA 1
ATOM 1336 C C . VAL B 1 7 ? -7.375 -21.281 -14.766 1 96.19 7 VAL B C 1
ATOM 1338 O O . VAL B 1 7 ? -6.805 -20.219 -14.992 1 96.19 7 VAL B O 1
ATOM 1341 N N . SER B 1 8 ? -8.727 -21.375 -14.688 1 96.81 8 SER B N 1
ATOM 1342 C CA . SER B 1 8 ? -9.555 -20.188 -14.742 1 96.81 8 SER B CA 1
ATOM 1343 C C . SER B 1 8 ? -9.492 -19.391 -13.438 1 96.81 8 SER B C 1
ATOM 1345 O O . SER B 1 8 ? -9.094 -19.938 -12.398 1 96.81 8 SER B O 1
ATOM 1347 N N . VAL B 1 9 ? -9.859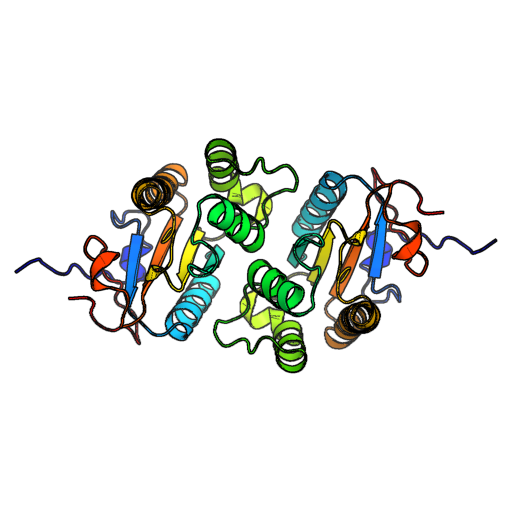 -18.141 -13.484 1 97.75 9 VAL B N 1
ATOM 1348 C CA . VAL B 1 9 ? -9.859 -17.297 -12.289 1 97.75 9 VAL B CA 1
ATOM 1349 C C . VAL B 1 9 ? -10.781 -17.906 -11.234 1 97.75 9 VAL B C 1
ATOM 1351 O O . VAL B 1 9 ? -10.414 -18.016 -10.062 1 97.75 9 VAL B O 1
ATOM 1354 N N . ALA B 1 10 ? -12.039 -18.297 -11.68 1 96.81 10 ALA B N 1
ATOM 1355 C CA . ALA B 1 10 ? -13.023 -18.875 -10.758 1 96.81 10 ALA B CA 1
ATOM 1356 C C . ALA B 1 10 ? -12.484 -20.125 -10.094 1 96.81 10 ALA B C 1
ATOM 1358 O O . ALA B 1 10 ? -12.633 -20.312 -8.883 1 96.81 10 ALA B O 1
ATOM 1359 N N . GLN B 1 11 ? -11.859 -21.016 -10.875 1 96.69 11 GLN B N 1
ATOM 1360 C CA . GLN B 1 11 ? -11.297 -22.25 -10.344 1 96.69 11 GLN B CA 1
ATOM 1361 C C . GLN B 1 11 ? -10.141 -21.953 -9.383 1 96.69 11 GLN B C 1
ATOM 1363 O O . GLN B 1 11 ? -10.023 -22.594 -8.336 1 96.69 11 GLN B O 1
ATOM 1368 N N . TRP B 1 12 ? -9.305 -21.016 -9.773 1 97.25 12 TRP B N 1
ATOM 1369 C CA . TRP B 1 12 ? -8.133 -20.641 -8.977 1 97.25 12 TRP B CA 1
ATOM 1370 C C . TRP B 1 12 ? -8.555 -20.078 -7.625 1 97.25 12 TRP B C 1
ATOM 1372 O O . TRP B 1 12 ? -7.957 -20.406 -6.598 1 97.25 12 TRP B O 1
ATOM 1382 N N . LEU B 1 13 ? -9.617 -19.328 -7.598 1 96.94 13 LEU B N 1
ATOM 1383 C CA . LEU B 1 13 ? -10.039 -18.641 -6.383 1 96.94 13 LEU B CA 1
ATOM 1384 C C . LEU B 1 13 ? -10.953 -19.531 -5.543 1 96.94 13 LEU B C 1
ATOM 1386 O O . LEU B 1 13 ? -11.336 -19.156 -4.43 1 96.94 13 LEU B O 1
ATOM 1390 N N . ASP B 1 14 ? -11.328 -20.703 -6.07 1 94.88 14 ASP B N 1
ATOM 1391 C CA . ASP B 1 14 ? -12.109 -21.641 -5.27 1 94.88 14 ASP B CA 1
ATOM 1392 C C . ASP B 1 14 ? -11.336 -22.078 -4.027 1 94.88 14 ASP B C 1
ATOM 1394 O O . ASP B 1 14 ? -10.164 -22.469 -4.121 1 94.88 14 ASP B O 1
ATOM 1398 N N . PRO B 1 15 ? -11.93 -21.953 -2.85 1 92.56 15 PRO B N 1
ATOM 1399 C CA . PRO B 1 15 ? -11.219 -22.312 -1.62 1 92.56 15 PRO B CA 1
ATOM 1400 C C . PRO B 1 15 ? -10.719 -23.766 -1.638 1 92.56 15 PRO B C 1
ATOM 1402 O O . PRO B 1 15 ? -9.742 -24.078 -0.954 1 92.56 15 PRO B O 1
ATOM 1405 N N . SER B 1 16 ? -11.32 -24.594 -2.436 1 93.25 16 SER B N 1
ATOM 1406 C CA . SER B 1 16 ? -10.922 -26 -2.484 1 93.25 16 SER B CA 1
ATOM 1407 C C . SER B 1 16 ? -9.844 -26.234 -3.539 1 93.25 16 SER B C 1
ATOM 1409 O O . SER B 1 16 ? -9.359 -27.359 -3.701 1 93.25 16 SER B O 1
ATOM 1411 N N . SER B 1 17 ? -9.531 -25.188 -4.266 1 95 17 SER B N 1
ATOM 1412 C CA . SER B 1 17 ? -8.508 -25.328 -5.297 1 95 17 SER B CA 1
ATOM 1413 C C . SE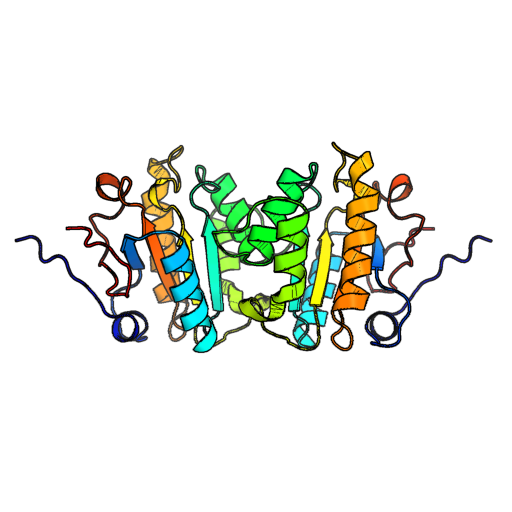R B 1 17 ? -7.164 -25.719 -4.695 1 95 17 SER B C 1
ATOM 1415 O O . SER B 1 17 ? -6.785 -25.234 -3.631 1 95 17 SER B O 1
ATOM 1417 N N . ASP B 1 18 ? -6.375 -26.516 -5.406 1 93.5 18 ASP B N 1
ATOM 1418 C CA . ASP B 1 18 ? -5.027 -26.875 -4.973 1 93.5 18 ASP B CA 1
ATOM 1419 C C . ASP B 1 18 ? -3.982 -25.953 -5.594 1 93.5 18 ASP B C 1
ATOM 1421 O O . ASP B 1 18 ? -2.783 -26.141 -5.375 1 93.5 18 ASP B O 1
ATOM 1425 N N . VAL B 1 19 ? -4.418 -24.969 -6.387 1 96 19 VAL B N 1
ATOM 1426 C CA . VAL B 1 19 ? -3.52 -24.016 -7.023 1 96 19 VAL B CA 1
ATOM 1427 C C . VAL B 1 19 ? -3.389 -22.766 -6.148 1 96 19 VAL B C 1
ATOM 1429 O O . VAL B 1 19 ? -4.32 -21.969 -6.055 1 96 19 VAL B O 1
ATOM 1432 N N . ALA B 1 20 ? -2.227 -22.594 -5.539 1 96.62 20 ALA B N 1
ATOM 1433 C CA . ALA B 1 20 ? -1.994 -21.469 -4.629 1 96.62 20 ALA B CA 1
ATOM 1434 C C . ALA B 1 20 ? -1.521 -20.234 -5.391 1 96.62 20 ALA B C 1
ATOM 1436 O O . ALA B 1 20 ? -1.908 -19.109 -5.062 1 96.62 20 ALA B O 1
ATOM 1437 N N . SER B 1 21 ? -0.705 -20.5 -6.406 1 96.94 21 SER B N 1
ATOM 1438 C CA . SER B 1 21 ? -0.075 -19.422 -7.164 1 96.94 21 SER B CA 1
ATOM 1439 C C . SER B 1 21 ? -0.198 -19.656 -8.664 1 96.94 21 SER B C 1
ATOM 1441 O O . SER B 1 21 ? -0.196 -20.797 -9.125 1 96.94 21 SER B O 1
ATOM 1443 N N . VAL B 1 22 ? -0.339 -18.562 -9.352 1 96.31 22 VAL B N 1
ATOM 1444 C CA . VAL B 1 22 ? -0.482 -18.672 -10.797 1 96.31 22 VAL B CA 1
ATOM 1445 C C . VAL B 1 22 ? 0.473 -17.688 -11.484 1 96.31 22 VAL B C 1
ATOM 1447 O O . VAL B 1 22 ? 0.918 -16.719 -10.875 1 96.31 22 VAL B O 1
ATOM 1450 N N . ALA B 1 23 ? 0.734 -17.984 -12.742 1 95.06 23 ALA B N 1
ATOM 1451 C CA . ALA B 1 23 ? 1.483 -17.078 -13.617 1 95.06 23 ALA B CA 1
ATOM 1452 C C . ALA B 1 23 ? 0.553 -16.359 -14.578 1 95.06 23 ALA B C 1
ATOM 1454 O O . ALA B 1 23 ? -0.407 -16.938 -15.086 1 95.06 23 ALA B O 1
ATOM 1455 N N . LEU B 1 24 ? 0.82 -15.148 -14.75 1 94.94 24 LEU B N 1
ATOM 1456 C CA . LEU B 1 24 ? 0.147 -14.281 -15.711 1 94.94 24 LEU B CA 1
ATOM 1457 C C . LEU B 1 24 ? 1.153 -13.633 -16.656 1 94.94 24 LEU B C 1
ATOM 1459 O O . LEU B 1 24 ? 1.819 -12.656 -16.281 1 94.94 24 LEU B O 1
ATOM 1463 N N . GLN B 1 25 ? 1.297 -14.18 -17.812 1 92.69 25 GLN B N 1
ATOM 1464 C CA . GLN B 1 25 ? 2.16 -13.555 -18.812 1 92.69 25 GLN B CA 1
ATOM 1465 C C . GLN B 1 25 ? 1.4 -12.508 -19.625 1 92.69 25 GLN B C 1
ATOM 1467 O O . GLN B 1 25 ? 0.536 -12.852 -20.422 1 92.69 25 GLN B O 1
ATOM 1472 N N . SER B 1 26 ? 1.764 -11.305 -19.406 1 93.44 26 SER B N 1
ATOM 1473 C CA . SER B 1 26 ? 0.974 -10.227 -19.984 1 93.44 26 SER B CA 1
ATOM 1474 C C . SER B 1 26 ? 1.658 -8.875 -19.797 1 93.44 26 SER B C 1
ATOM 1476 O O . SER B 1 26 ? 2.688 -8.781 -19.125 1 93.44 26 SER B O 1
ATOM 1478 N N . ASP B 1 27 ? 1.106 -7.887 -20.453 1 93.38 27 ASP B N 1
ATOM 1479 C CA . ASP B 1 27 ? 1.469 -6.512 -20.125 1 93.38 27 ASP B CA 1
ATOM 1480 C C . ASP B 1 27 ? 0.985 -6.137 -18.734 1 93.38 27 ASP B C 1
ATOM 1482 O O . ASP B 1 27 ? 0.02 -6.715 -18.219 1 93.38 27 ASP B O 1
ATOM 1486 N N . PRO B 1 28 ? 1.641 -5.164 -18.109 1 93.19 28 PRO B N 1
ATOM 1487 C CA . PRO B 1 28 ? 1.301 -4.781 -16.734 1 93.19 28 PRO B CA 1
ATOM 1488 C C . PRO B 1 28 ? -0.163 -4.375 -16.578 1 93.19 28 PRO B C 1
ATOM 1490 O O . PRO B 1 28 ? -0.771 -4.629 -15.539 1 93.19 28 PRO B O 1
ATOM 1493 N N . ALA B 1 29 ? -0.761 -3.791 -17.578 1 94.62 29 ALA B N 1
ATOM 1494 C CA . ALA B 1 29 ? -2.135 -3.299 -17.5 1 94.62 29 ALA B CA 1
ATOM 1495 C C . ALA B 1 29 ? -3.113 -4.445 -17.266 1 94.62 29 ALA B C 1
ATOM 1497 O O . ALA B 1 29 ? -4.184 -4.246 -16.688 1 94.62 29 ALA B O 1
ATOM 1498 N N . VAL B 1 30 ? -2.717 -5.652 -17.75 1 96.31 30 VAL B N 1
ATOM 1499 C CA . VAL B 1 30 ? -3.584 -6.812 -17.578 1 96.31 30 VAL B CA 1
ATOM 1500 C C . VAL B 1 30 ? -3.668 -7.176 -16.094 1 96.31 30 VAL B C 1
ATOM 1502 O O . VAL B 1 30 ? -4.73 -7.57 -15.609 1 96.31 30 VAL B O 1
ATOM 1505 N N . ALA B 1 31 ? -2.557 -7.09 -15.367 1 96.12 31 ALA B N 1
ATOM 1506 C CA . ALA B 1 31 ? -2.576 -7.32 -13.922 1 96.12 31 ALA B CA 1
ATOM 1507 C C . ALA B 1 31 ? -3.451 -6.293 -13.211 1 96.12 31 ALA B C 1
ATOM 1509 O O . ALA B 1 31 ? -4.125 -6.613 -12.227 1 96.12 31 ALA B O 1
ATOM 1510 N N . ASP B 1 32 ? -3.449 -5.008 -13.711 1 96 32 ASP B N 1
ATOM 1511 C CA . ASP B 1 32 ? -4.328 -3.979 -13.156 1 96 32 ASP B CA 1
ATOM 1512 C C . ASP B 1 32 ? -5.797 -4.363 -13.32 1 96 32 ASP B C 1
ATOM 1514 O O . ASP B 1 32 ? -6.594 -4.203 -12.398 1 96 32 ASP B O 1
ATOM 1518 N N . ASP B 1 33 ? -6.102 -4.84 -14.516 1 96.5 33 ASP B N 1
ATOM 1519 C CA . ASP B 1 33 ? -7.469 -5.254 -14.805 1 96.5 33 ASP B CA 1
ATOM 1520 C C . ASP B 1 33 ? -7.898 -6.398 -13.891 1 96.5 33 ASP B C 1
ATOM 1522 O O . ASP B 1 33 ? -9.016 -6.395 -13.367 1 96.5 33 ASP B O 1
ATOM 1526 N N . LEU B 1 34 ? -7.035 -7.371 -13.773 1 97.62 34 LEU B N 1
ATOM 1527 C CA . LEU B 1 34 ? -7.32 -8.5 -12.898 1 97.62 34 LEU B CA 1
ATOM 1528 C C . LEU B 1 34 ? -7.559 -8.023 -11.469 1 97.62 34 LEU B C 1
ATOM 1530 O O . LEU B 1 34 ? -8.531 -8.43 -10.828 1 97.62 34 LEU B O 1
ATOM 1534 N N . ALA B 1 35 ? -6.676 -7.172 -10.945 1 96.75 35 ALA B N 1
ATOM 1535 C CA . ALA B 1 35 ? -6.805 -6.652 -9.586 1 96.75 35 ALA B CA 1
ATOM 1536 C C . ALA B 1 35 ? -8.133 -5.934 -9.398 1 96.75 35 ALA B C 1
ATOM 1538 O O . ALA B 1 35 ? -8.812 -6.125 -8.391 1 96.75 35 ALA B O 1
ATOM 1539 N N . ARG B 1 36 ? -8.477 -5.105 -10.359 1 94.94 36 ARG B N 1
ATOM 1540 C CA . ARG B 1 36 ? -9.742 -4.375 -10.305 1 94.94 36 ARG B CA 1
ATOM 1541 C C . ARG B 1 36 ? -10.922 -5.332 -10.227 1 94.94 36 ARG B C 1
ATOM 1543 O O . ARG B 1 36 ? -11.844 -5.129 -9.438 1 94.94 36 ARG B O 1
ATOM 1550 N N . GLU B 1 37 ? -10.898 -6.297 -11.086 1 96.06 37 GLU B N 1
ATOM 1551 C CA . GLU B 1 37 ? -11.977 -7.281 -11.117 1 96.06 37 GLU B CA 1
ATOM 1552 C C . GLU B 1 37 ? -12.102 -8 -9.781 1 96.06 37 GLU B C 1
ATOM 1554 O O . GLU B 1 37 ? -13.211 -8.148 -9.25 1 96.06 37 GLU B O 1
ATOM 1559 N N . LEU B 1 38 ? -11.008 -8.445 -9.25 1 96.25 38 LEU B N 1
ATOM 1560 C CA . LEU B 1 38 ? -11.023 -9.188 -7.992 1 96.25 38 LEU B CA 1
ATOM 1561 C C . LEU B 1 38 ? -11.484 -8.297 -6.84 1 96.25 38 LEU B C 1
ATOM 1563 O O . LEU B 1 38 ? -12.195 -8.758 -5.941 1 96.25 38 LEU B O 1
ATOM 1567 N N . ARG B 1 39 ? -11.07 -7.004 -6.828 1 93.5 39 ARG B N 1
ATOM 1568 C CA . ARG B 1 39 ? -11.555 -6.07 -5.816 1 93.5 39 ARG B CA 1
ATOM 1569 C C . ARG B 1 39 ? -13.07 -5.926 -5.883 1 93.5 39 ARG B C 1
ATOM 1571 O O . ARG B 1 39 ? -13.734 -5.816 -4.848 1 93.5 39 ARG B O 1
ATOM 1578 N N . GLY B 1 40 ? -13.57 -5.926 -7.105 1 91.88 40 GLY B N 1
ATOM 1579 C CA . GLY B 1 40 ? -15.008 -5.887 -7.297 1 91.88 40 GLY B CA 1
ATOM 1580 C C . GLY B 1 40 ? -15.719 -7.086 -6.703 1 91.88 40 GLY B C 1
ATOM 1581 O O . GLY B 1 40 ? -16.922 -7.023 -6.414 1 91.88 40 GLY B O 1
ATOM 1582 N N . GLU B 1 41 ? -15.016 -8.156 -6.621 1 93.06 41 GLU B N 1
ATOM 1583 C CA . GLU B 1 41 ? -15.562 -9.367 -6.012 1 93.06 41 GLU B CA 1
ATOM 1584 C C . GLU B 1 41 ? -15.258 -9.414 -4.516 1 93.06 41 GLU B C 1
ATOM 1586 O O . GLU B 1 41 ? -15.391 -10.469 -3.889 1 93.06 41 GLU B O 1
ATOM 1591 N N . ASN B 1 42 ? -14.727 -8.312 -3.896 1 91.38 42 ASN B N 1
ATOM 1592 C CA . ASN B 1 42 ? -14.539 -8.062 -2.471 1 91.38 42 ASN B CA 1
ATOM 1593 C C . ASN B 1 42 ? -13.273 -8.727 -1.946 1 91.38 42 ASN B C 1
ATOM 1595 O O . ASN B 1 42 ? -13.133 -8.953 -0.742 1 91.38 42 ASN B O 1
ATOM 1599 N N . PHE B 1 43 ? -12.414 -9.133 -2.883 1 94.38 43 PHE B N 1
ATOM 1600 C CA . PHE B 1 43 ? -11.094 -9.562 -2.432 1 94.38 43 PHE B CA 1
ATOM 1601 C C . PHE B 1 43 ? -10.234 -8.359 -2.045 1 94.38 43 PHE B C 1
ATOM 1603 O O . PHE B 1 43 ? -10.352 -7.289 -2.639 1 94.38 43 PHE B O 1
ATOM 1610 N N . VAL B 1 44 ? -9.453 -8.586 -1.034 1 94.69 44 VAL B N 1
ATOM 1611 C CA . VAL B 1 44 ? -8.383 -7.629 -0.753 1 94.69 44 VAL B CA 1
ATOM 1612 C C . VAL B 1 44 ? -7.18 -7.926 -1.643 1 94.69 44 VAL B C 1
ATOM 1614 O O . VAL B 1 44 ? -6.496 -8.93 -1.459 1 94.69 44 VAL B O 1
A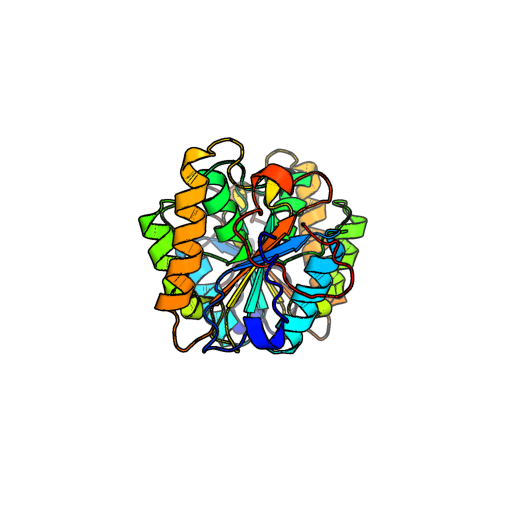TOM 1617 N N . VAL B 1 45 ? -6.941 -7.035 -2.619 1 96.44 45 VAL B N 1
ATOM 1618 C CA . VAL B 1 45 ? -5.879 -7.25 -3.594 1 96.44 45 VAL B CA 1
ATOM 1619 C C . VAL B 1 45 ? -4.762 -6.227 -3.373 1 96.44 45 VAL B C 1
ATOM 1621 O O . VAL B 1 45 ? -5.02 -5.023 -3.307 1 96.44 45 VAL B O 1
ATOM 1624 N N . ARG B 1 46 ? -3.57 -6.699 -3.199 1 97.31 46 ARG B N 1
ATOM 1625 C CA . ARG B 1 46 ? -2.406 -5.82 -3.133 1 97.31 46 ARG B CA 1
ATOM 1626 C C . ARG B 1 46 ? -1.392 -6.172 -4.215 1 97.31 46 ARG B C 1
ATOM 1628 O O . ARG B 1 46 ? -1.011 -7.336 -4.363 1 97.31 46 ARG B O 1
ATOM 1635 N N . VAL B 1 47 ? -1.027 -5.133 -4.91 1 98.25 47 VAL B N 1
ATOM 1636 C CA . VAL B 1 47 ? -0.017 -5.25 -5.957 1 98.25 47 VAL B CA 1
ATOM 1637 C C . VAL B 1 47 ? 1.344 -4.82 -5.41 1 98.25 47 VAL B C 1
ATOM 1639 O O . VAL B 1 47 ? 1.467 -3.76 -4.793 1 98.25 47 VAL B O 1
ATOM 1642 N N . VAL B 1 48 ? 2.322 -5.695 -5.578 1 98.81 48 VAL B N 1
ATOM 1643 C CA . VAL B 1 48 ? 3.707 -5.379 -5.254 1 98.81 48 VAL B CA 1
ATOM 1644 C C . VAL B 1 48 ? 4.574 -5.492 -6.504 1 98.81 48 VAL B C 1
ATOM 1646 O O . VAL B 1 48 ? 4.285 -6.297 -7.395 1 98.81 48 VAL B O 1
ATOM 1649 N N . ARG B 1 49 ? 5.625 -4.656 -6.555 1 98.5 49 ARG B N 1
ATOM 1650 C CA . ARG B 1 49 ? 6.395 -4.496 -7.785 1 98.5 49 ARG B CA 1
ATOM 1651 C C . ARG B 1 49 ? 7.719 -5.246 -7.707 1 98.5 49 ARG B C 1
ATOM 1653 O O . ARG B 1 49 ? 8.578 -4.914 -6.887 1 98.5 49 ARG B O 1
ATOM 1660 N N . GLY B 1 50 ? 7.844 -6.191 -8.617 1 97.25 50 GLY B N 1
ATOM 1661 C CA . GLY B 1 50 ? 9.047 -7.004 -8.633 1 97.25 50 GLY B CA 1
ATOM 1662 C C . GLY B 1 50 ? 10.312 -6.191 -8.805 1 97.25 50 GLY B C 1
ATOM 1663 O O . GLY B 1 50 ? 11.352 -6.516 -8.219 1 97.25 50 GLY B O 1
ATOM 1664 N N . GLU B 1 51 ? 10.258 -5.16 -9.578 1 96.94 51 GLU B N 1
ATOM 1665 C CA . GLU B 1 51 ? 11.414 -4.305 -9.828 1 96.94 51 GLU B CA 1
ATOM 1666 C C . GLU B 1 51 ? 11.859 -3.588 -8.555 1 96.94 51 GLU B C 1
ATOM 1668 O O . GLU B 1 51 ? 12.992 -3.125 -8.461 1 96.94 51 GLU B O 1
ATOM 1673 N N . ASN B 1 52 ? 10.961 -3.492 -7.578 1 98.44 52 ASN B N 1
ATOM 1674 C CA . ASN B 1 52 ? 11.273 -2.896 -6.285 1 98.44 52 ASN B CA 1
ATOM 1675 C C . ASN B 1 52 ? 11.578 -3.963 -5.238 1 98.44 52 ASN B C 1
ATOM 1677 O O . ASN B 1 52 ? 11.594 -3.676 -4.039 1 98.44 52 ASN B O 1
ATOM 1681 N N . MET B 1 53 ? 11.734 -5.211 -5.66 1 98.62 53 MET B N 1
ATOM 1682 C CA . MET B 1 53 ? 11.93 -6.324 -4.742 1 98.62 53 MET B CA 1
ATOM 1683 C C . MET B 1 53 ? 13.078 -7.219 -5.211 1 98.62 53 MET B C 1
ATOM 1685 O O . MET B 1 53 ? 12.938 -8.445 -5.23 1 98.62 53 MET B O 1
ATOM 1689 N N . ARG B 1 54 ? 14.211 -6.66 -5.512 1 98.38 54 ARG B N 1
ATOM 1690 C CA . ARG B 1 54 ? 15.32 -7.434 -6.043 1 98.38 54 ARG B CA 1
ATOM 1691 C C . ARG B 1 54 ? 16.109 -8.102 -4.926 1 98.38 54 ARG B C 1
ATOM 1693 O O . ARG B 1 54 ? 16.906 -9.016 -5.172 1 98.38 54 ARG B O 1
ATOM 1700 N N . THR B 1 55 ? 16 -7.66 -3.656 1 98.69 55 THR B N 1
ATOM 1701 C CA . THR B 1 55 ? 16.578 -8.242 -2.453 1 98.69 55 THR B CA 1
ATOM 1702 C C . THR B 1 55 ? 15.5 -8.531 -1.414 1 98.69 55 THR B C 1
ATOM 1704 O O . THR B 1 55 ? 14.375 -8.039 -1.527 1 98.69 55 THR B O 1
ATOM 1707 N N . THR B 1 56 ? 15.836 -9.344 -0.404 1 98.75 56 THR B N 1
ATOM 1708 C CA . THR B 1 56 ? 14.875 -9.656 0.651 1 98.75 56 THR B CA 1
ATOM 1709 C C . THR B 1 56 ? 14.492 -8.398 1.424 1 98.75 56 THR B C 1
ATOM 1711 O O . THR B 1 56 ? 13.32 -8.219 1.778 1 98.75 56 THR B O 1
ATOM 1714 N N . ALA B 1 57 ? 15.445 -7.547 1.683 1 98.69 57 ALA B N 1
ATOM 1715 C CA . ALA B 1 57 ? 15.148 -6.285 2.357 1 98.69 57 ALA B CA 1
ATOM 1716 C C . ALA B 1 57 ? 14.133 -5.465 1.565 1 98.69 57 ALA B C 1
ATOM 1718 O O . ALA B 1 57 ? 13.227 -4.863 2.145 1 98.69 57 ALA B O 1
ATOM 1719 N N . GLN B 1 58 ? 14.266 -5.453 0.252 1 98.75 58 GLN B N 1
ATOM 1720 C CA . GLN B 1 58 ? 13.352 -4.719 -0.619 1 98.75 58 GLN B CA 1
ATOM 1721 C C . GLN B 1 58 ? 11.977 -5.379 -0.662 1 98.75 58 GLN B C 1
ATOM 1723 O O . GLN B 1 58 ? 10.953 -4.699 -0.787 1 98.75 58 GLN B O 1
ATOM 1728 N N . VAL B 1 59 ? 11.953 -6.746 -0.559 1 98.88 59 VAL B N 1
ATOM 1729 C CA . VAL B 1 59 ? 10.68 -7.441 -0.436 1 98.88 59 VAL B CA 1
ATOM 1730 C C . VAL B 1 59 ? 9.93 -6.934 0.793 1 98.88 59 VAL B C 1
ATOM 1732 O O . VAL B 1 59 ? 8.766 -6.527 0.696 1 98.88 59 VAL B O 1
ATOM 1735 N N . PHE B 1 60 ? 10.641 -6.883 1.932 1 98.88 60 PHE B N 1
ATOM 1736 C CA . PHE B 1 60 ? 10.016 -6.426 3.168 1 98.88 60 PHE B CA 1
ATOM 1737 C C . PHE B 1 60 ? 9.523 -4.992 3.031 1 98.88 60 PHE B C 1
ATOM 1739 O O . PHE B 1 60 ? 8.414 -4.664 3.457 1 98.88 60 PHE B O 1
ATOM 1746 N N . ASP B 1 61 ? 10.312 -4.227 2.379 1 98.69 61 ASP B N 1
ATOM 1747 C CA . ASP B 1 61 ? 10.008 -2.805 2.24 1 98.69 61 ASP B CA 1
ATOM 1748 C C . ASP B 1 61 ? 8.789 -2.592 1.352 1 98.69 61 ASP B C 1
ATOM 1750 O O . ASP B 1 61 ? 7.883 -1.829 1.702 1 98.69 61 ASP B O 1
ATOM 1754 N N . GLU B 1 62 ? 8.742 -3.223 0.193 1 98.88 62 GLU B N 1
ATOM 1755 C CA . GLU B 1 62 ? 7.645 -3.098 -0.761 1 98.88 62 GLU B CA 1
ATOM 1756 C C . GLU B 1 62 ? 6.344 -3.652 -0.184 1 98.88 62 GLU B C 1
ATOM 1758 O O . GLU B 1 62 ? 5.289 -3.025 -0.301 1 98.88 62 GLU B O 1
ATOM 1763 N N . PHE B 1 63 ? 6.398 -4.801 0.496 1 98.88 63 PHE B N 1
ATOM 1764 C CA . PHE B 1 63 ? 5.215 -5.379 1.125 1 98.88 63 PHE B CA 1
ATOM 1765 C C . PHE B 1 63 ? 4.707 -4.484 2.25 1 98.88 63 PHE B C 1
ATOM 1767 O O . PHE B 1 63 ? 3.498 -4.32 2.42 1 98.88 63 PHE B O 1
ATOM 1774 N N . ALA B 1 64 ? 5.656 -3.938 3.027 1 98.5 64 ALA B N 1
ATOM 1775 C CA . ALA B 1 64 ? 5.258 -3.086 4.145 1 98.5 64 ALA B CA 1
ATOM 1776 C C . ALA B 1 64 ? 4.43 -1.897 3.66 1 98.5 64 ALA B C 1
ATOM 1778 O O . ALA B 1 64 ? 3.434 -1.531 4.285 1 98.5 64 ALA B O 1
ATOM 1779 N N . ALA B 1 65 ? 4.859 -1.357 2.521 1 98.44 65 ALA B N 1
ATOM 1780 C CA . ALA B 1 65 ? 4.117 -0.236 1.955 1 98.44 65 ALA B CA 1
ATOM 1781 C C . ALA B 1 65 ? 2.768 -0.692 1.408 1 98.44 65 ALA B C 1
ATOM 1783 O O . ALA B 1 65 ? 1.725 -0.147 1.777 1 98.44 65 ALA B O 1
ATOM 1784 N N . ALA B 1 66 ? 2.748 -1.729 0.646 1 98.12 66 ALA B N 1
ATOM 1785 C CA . ALA B 1 66 ? 1.56 -2.17 -0.079 1 98.12 66 ALA B CA 1
ATOM 1786 C C . ALA B 1 66 ? 0.521 -2.756 0.874 1 98.12 66 ALA B C 1
ATOM 1788 O O . ALA B 1 66 ? -0.684 -2.596 0.664 1 98.12 66 ALA B O 1
ATOM 1789 N N . PHE B 1 67 ? 1.016 -3.402 1.946 1 97.44 67 PHE B N 1
ATOM 1790 C CA . PHE B 1 67 ? 0.119 -4.094 2.865 1 97.44 67 PHE B CA 1
ATOM 1791 C C . PHE B 1 67 ? -0.075 -3.287 4.145 1 97.44 67 PHE B C 1
ATOM 1793 O O . PHE B 1 67 ? -0.803 -3.709 5.043 1 97.44 67 PHE B O 1
ATOM 1800 N N . GLN B 1 68 ? 0.6 -2.176 4.199 1 96.75 68 GLN B N 1
ATOM 1801 C CA . GLN B 1 68 ? 0.416 -1.27 5.328 1 96.75 68 GLN B CA 1
ATOM 1802 C C . GLN B 1 68 ? 0.78 -1.951 6.645 1 96.75 68 GLN B C 1
ATOM 1804 O O . GLN B 1 68 ? -0.005 -1.935 7.594 1 96.75 68 GLN B O 1
ATOM 1809 N N . PHE B 1 69 ? 2.027 -2.512 6.668 1 97.44 69 PHE B N 1
ATOM 1810 C CA . PHE B 1 69 ? 2.518 -3.143 7.887 1 97.44 69 PHE B CA 1
ATOM 1811 C C . PHE B 1 69 ? 2.693 -2.111 9 1 97.44 69 PHE B C 1
ATOM 1813 O O . PHE B 1 69 ? 2.975 -0.942 8.727 1 97.44 69 PHE B O 1
ATOM 1820 N N . PRO B 1 70 ? 2.525 -2.562 10.242 1 96.38 70 PRO B N 1
ATOM 1821 C CA . PRO B 1 70 ? 2.709 -1.636 11.359 1 96.38 70 PRO B CA 1
ATOM 1822 C C . PRO B 1 70 ? 4.148 -1.133 11.477 1 96.38 70 PRO B C 1
ATOM 1824 O O . PRO B 1 70 ? 5.062 -1.733 10.914 1 96.38 70 PRO B O 1
ATOM 1827 N N . SER B 1 71 ? 4.254 -0.083 12.227 1 96 71 SER B N 1
ATOM 1828 C CA . SER B 1 71 ? 5.535 0.61 12.32 1 96 71 SER B CA 1
ATOM 1829 C C . SER B 1 71 ? 6.586 -0.253 13.016 1 96 71 SER B C 1
ATOM 1831 O O . SER B 1 71 ? 7.785 -0.069 12.805 1 96 71 SER B O 1
ATOM 1833 N N . HIS B 1 72 ? 6.23 -1.157 13.805 1 94.56 72 HIS B N 1
ATOM 1834 C CA . HIS B 1 72 ? 7.184 -1.955 14.578 1 94.56 72 HIS B CA 1
ATOM 1835 C C . HIS B 1 72 ? 7.598 -3.205 13.805 1 94.56 72 HIS B C 1
ATOM 1837 O O . HIS B 1 72 ? 8.297 -4.066 14.344 1 94.56 72 HIS B O 1
ATOM 1843 N N . PHE B 1 73 ? 7.098 -3.354 12.602 1 97.06 73 PHE B N 1
ATOM 1844 C CA . PHE B 1 73 ? 7.516 -4.484 11.781 1 97.06 73 PHE B CA 1
ATOM 1845 C C . PHE B 1 73 ? 9.031 -4.645 11.805 1 97.06 73 PHE B C 1
ATOM 1847 O O . PHE B 1 73 ? 9.766 -3.717 11.453 1 97.06 73 PHE B O 1
ATOM 1854 N N . GLY B 1 74 ? 9.531 -5.742 12.141 1 96.62 74 GLY B N 1
ATOM 1855 C CA . GLY B 1 74 ? 10.938 -6.031 12.406 1 96.62 74 GLY B CA 1
ATOM 1856 C C . GLY B 1 74 ? 11.758 -6.211 11.141 1 96.62 74 GLY B C 1
ATOM 1857 O O . GLY B 1 74 ? 12.984 -6.273 11.203 1 96.62 74 GLY B O 1
ATOM 1858 N N . ARG B 1 75 ? 11.289 -6.348 10.008 1 97.25 75 ARG B N 1
ATOM 1859 C CA . ARG B 1 75 ? 11.945 -6.445 8.711 1 97.25 75 ARG B CA 1
ATOM 1860 C C . ARG B 1 75 ? 12.828 -7.688 8.625 1 97.25 75 ARG B C 1
ATOM 1862 O O . ARG B 1 75 ? 13.992 -7.602 8.234 1 97.25 75 ARG B O 1
ATOM 1869 N N . ASN B 1 76 ? 12.352 -8.703 9.078 1 98.25 76 ASN B N 1
ATOM 1870 C CA . ASN B 1 76 ? 12.938 -10.031 8.945 1 98.25 76 ASN B CA 1
ATOM 1871 C C . ASN B 1 76 ? 11.883 -11.086 8.625 1 98.25 76 ASN B C 1
ATOM 1873 O O . ASN B 1 76 ? 10.688 -10.797 8.648 1 98.25 76 ASN B O 1
ATOM 1877 N N . LYS B 1 77 ? 12.305 -12.297 8.281 1 98.5 77 LYS B N 1
ATOM 1878 C CA . LYS B 1 77 ? 11.406 -13.328 7.789 1 98.5 77 LYS B CA 1
ATOM 1879 C C . LYS B 1 77 ? 10.367 -13.711 8.844 1 98.5 77 LYS B C 1
ATOM 1881 O O . LYS B 1 77 ? 9.203 -13.93 8.516 1 98.5 77 LYS B O 1
ATOM 1886 N N . ASP B 1 78 ? 10.812 -13.773 10.125 1 98.25 78 ASP B N 1
ATOM 1887 C CA . ASP B 1 78 ? 9.883 -14.117 11.203 1 98.25 78 ASP B CA 1
ATOM 1888 C C . ASP B 1 78 ? 8.812 -13.039 11.359 1 98.25 78 ASP B C 1
ATOM 1890 O O . ASP B 1 78 ? 7.629 -13.352 11.492 1 98.25 78 ASP B O 1
ATOM 1894 N N . ALA B 1 79 ? 9.227 -11.797 11.406 1 98.5 79 ALA B N 1
ATOM 1895 C CA . ALA B 1 79 ? 8.297 -10.672 11.5 1 98.5 79 ALA B CA 1
ATOM 1896 C C . ALA B 1 79 ? 7.363 -10.633 10.297 1 98.5 79 ALA B C 1
ATOM 1898 O O . ALA B 1 79 ? 6.172 -10.344 10.438 1 98.5 79 ALA B O 1
ATOM 1899 N N . PHE B 1 80 ? 7.914 -10.93 9.086 1 98.5 80 PHE B N 1
ATOM 1900 C CA . PHE B 1 80 ? 7.117 -10.992 7.863 1 98.5 80 PHE B CA 1
ATOM 1901 C C . PHE B 1 80 ? 6.016 -12.039 7.988 1 98.5 80 PHE B C 1
ATOM 1903 O O . PHE B 1 80 ? 4.852 -11.75 7.707 1 98.5 80 PHE B O 1
ATOM 1910 N N . ASP B 1 81 ? 6.391 -13.195 8.461 1 98 81 ASP B N 1
ATOM 1911 C CA . ASP B 1 81 ? 5.434 -14.281 8.68 1 98 81 ASP B CA 1
ATOM 1912 C C . ASP B 1 81 ? 4.332 -13.852 9.648 1 98 81 ASP B C 1
ATOM 1914 O O . ASP B 1 81 ? 3.148 -14.07 9.383 1 98 81 ASP B O 1
ATOM 1918 N N . ASP B 1 82 ? 4.719 -13.203 10.656 1 96.94 82 ASP B N 1
ATOM 1919 C CA . ASP B 1 82 ? 3.781 -12.781 11.688 1 96.94 82 ASP B CA 1
ATOM 1920 C C . ASP B 1 82 ? 2.738 -11.82 11.133 1 96.94 82 ASP B C 1
ATOM 1922 O O . ASP B 1 82 ? 1.536 -12.016 11.32 1 96.94 82 ASP B O 1
ATOM 1926 N N . VAL B 1 83 ? 3.186 -10.773 10.469 1 96.5 83 VAL B N 1
ATOM 1927 C CA . VAL B 1 83 ? 2.26 -9.742 10.008 1 96.5 83 VAL B CA 1
ATOM 1928 C C . VAL B 1 83 ? 1.416 -10.281 8.852 1 96.5 83 VAL B C 1
ATOM 1930 O O . VAL B 1 83 ? 0.239 -9.945 8.727 1 96.5 83 VAL B O 1
ATOM 1933 N N . MET B 1 84 ? 1.965 -11.188 7.957 1 97.25 84 MET B N 1
ATOM 1934 C CA . MET B 1 84 ? 1.229 -11.75 6.828 1 97.25 84 MET B CA 1
ATOM 1935 C C . MET B 1 84 ? 0.141 -12.703 7.309 1 97.25 84 MET B C 1
ATOM 1937 O O . MET B 1 84 ? -0.875 -12.883 6.637 1 97.25 84 MET B O 1
ATOM 1941 N N . ARG B 1 85 ? 0.323 -13.266 8.469 1 95.62 85 ARG B N 1
ATOM 1942 C CA . ARG B 1 85 ? -0.665 -14.188 9.016 1 95.62 85 ARG B CA 1
ATOM 1943 C C . ARG B 1 85 ? -1.72 -13.438 9.828 1 95.62 85 ARG B C 1
ATOM 1945 O O . ARG B 1 85 ? -2.68 -14.039 10.312 1 95.62 85 ARG B O 1
ATOM 1952 N N . ASP B 1 86 ? -1.574 -12.133 9.953 1 93.56 86 ASP B N 1
ATOM 1953 C CA . ASP B 1 86 ? -2.498 -11.312 10.727 1 93.56 86 ASP B CA 1
ATOM 1954 C C . ASP B 1 86 ? -2.986 -10.117 9.906 1 93.56 86 ASP B C 1
ATOM 1956 O O . ASP B 1 86 ? -3.227 -9.039 10.453 1 93.56 86 ASP B O 1
ATOM 1960 N N . LEU B 1 87 ? -3.117 -10.281 8.609 1 92.88 87 LEU B N 1
ATOM 1961 C CA . LEU B 1 87 ? -3.457 -9.203 7.688 1 92.88 87 LEU B CA 1
ATOM 1962 C C . LEU B 1 87 ? -4.836 -8.641 8 1 92.88 87 LEU B C 1
ATOM 1964 O O . LEU B 1 87 ? -5.113 -7.473 7.711 1 92.88 87 LEU B O 1
ATOM 1968 N N . ASP B 1 88 ? -5.754 -9.422 8.547 1 88.31 88 ASP B N 1
ATOM 1969 C CA . ASP B 1 88 ? -7.121 -8.992 8.82 1 88.31 88 ASP B CA 1
ATOM 1970 C C . ASP B 1 88 ? -7.145 -7.848 9.836 1 88.31 88 ASP B C 1
ATOM 1972 O O . ASP B 1 88 ? -8.07 -7.039 9.844 1 88.31 88 ASP B O 1
ATOM 1976 N N . ASP B 1 89 ? -6.117 -7.746 10.68 1 81.56 89 ASP B N 1
ATOM 1977 C CA . ASP B 1 89 ? -6.004 -6.676 11.672 1 81.56 89 ASP B CA 1
ATOM 1978 C C . ASP B 1 89 ? -5.891 -5.312 10.992 1 81.56 89 ASP B C 1
ATOM 1980 O O . ASP B 1 89 ? -6.332 -4.301 11.539 1 81.56 89 ASP B O 1
ATOM 1984 N N . VAL B 1 90 ? -5.371 -5.305 9.742 1 79.81 90 VAL B N 1
ATOM 1985 C CA . VAL B 1 90 ? -5.07 -4.035 9.094 1 79.81 90 VAL B CA 1
ATOM 1986 C C . VAL B 1 90 ? -5.953 -3.859 7.855 1 79.81 90 VAL B C 1
ATOM 1988 O O . VAL B 1 90 ? -6.488 -2.775 7.617 1 79.81 90 VAL B O 1
ATOM 1991 N N . LEU B 1 91 ? -6.133 -4.918 7.117 1 82.94 91 LEU B N 1
ATOM 1992 C CA . LEU B 1 91 ? -6.746 -4.785 5.801 1 82.94 91 LEU B CA 1
ATOM 1993 C C . LEU B 1 91 ? -8.195 -5.25 5.824 1 82.94 91 LEU B C 1
ATOM 1995 O O . LEU B 1 91 ? -8.961 -4.969 4.898 1 82.94 91 LEU B O 1
ATOM 1999 N N . GLY B 1 92 ? -8.625 -5.852 6.98 1 78.19 92 GLY B N 1
ATOM 2000 C CA . GLY B 1 92 ? -9.93 -6.48 7 1 78.19 92 GLY B CA 1
ATOM 2001 C C . GLY B 1 92 ? -9.961 -7.812 6.273 1 78.19 92 GLY B C 1
ATOM 2002 O O . GLY B 1 92 ? -8.938 -8.273 5.773 1 78.19 92 GLY B O 1
ATOM 2003 N N . LEU B 1 93 ? -11.016 -8.648 6.316 1 68.62 93 LEU B N 1
ATOM 2004 C CA . LEU B 1 93 ? -11.086 -10.023 5.824 1 68.62 93 LEU B CA 1
ATOM 2005 C C . LEU B 1 93 ? -11.758 -10.078 4.457 1 68.62 93 LEU B C 1
ATOM 2007 O O . LEU B 1 93 ? -11.477 -10.969 3.656 1 68.62 93 LEU B O 1
ATOM 2011 N N . GLY B 1 94 ? -12.133 -9.141 3.904 1 75.88 94 GLY B N 1
ATOM 2012 C CA . GLY B 1 94 ? -12.93 -9.266 2.697 1 75.88 94 GLY B CA 1
ATOM 2013 C C . GLY B 1 94 ? -13.234 -10.711 2.332 1 75.88 94 GLY B C 1
ATOM 2014 O O . GLY B 1 94 ? -13.43 -11.547 3.211 1 75.88 94 GLY B O 1
ATOM 2015 N N . ALA B 1 95 ? -13.398 -11.258 1.012 1 85.56 95 ALA B N 1
ATOM 2016 C CA . ALA B 1 95 ? -13.594 -12.609 0.501 1 85.56 95 ALA B CA 1
ATOM 2017 C C . ALA B 1 95 ? -12.297 -13.406 0.543 1 85.56 95 ALA B C 1
ATOM 2019 O O . ALA B 1 95 ? -12.305 -14.641 0.424 1 85.56 95 ALA B O 1
ATOM 2020 N N . GLY B 1 96 ? -11.203 -12.633 0.719 1 94.88 96 GLY B N 1
ATOM 2021 C CA . GLY B 1 96 ? -9.867 -13.211 0.739 1 94.88 96 GLY B CA 1
ATOM 2022 C C . GLY B 1 96 ? -8.789 -12.242 0.299 1 94.88 96 GLY B C 1
ATOM 2023 O O . GLY B 1 96 ? -9.055 -11.047 0.111 1 94.88 96 GLY B O 1
ATOM 2024 N N . TYR B 1 97 ? -7.605 -12.773 0.234 1 97.06 97 TYR B N 1
ATOM 2025 C CA . TYR B 1 97 ? -6.438 -11.969 -0.109 1 97.06 97 TYR B CA 1
ATOM 2026 C C . TYR B 1 97 ? -5.801 -12.453 -1.404 1 97.06 97 TYR B C 1
ATOM 2028 O O . TYR B 1 97 ? -5.664 -13.664 -1.619 1 97.06 97 TYR B O 1
ATOM 2036 N N . VAL B 1 98 ? -5.484 -11.531 -2.248 1 97.94 98 VAL B N 1
ATOM 2037 C CA . VAL B 1 98 ? -4.711 -11.852 -3.443 1 97.94 98 VAL B CA 1
ATOM 2038 C C . VAL B 1 98 ? -3.494 -10.938 -3.535 1 97.94 98 VAL B C 1
ATOM 2040 O O . VAL B 1 98 ? -3.623 -9.711 -3.475 1 97.94 98 VAL B O 1
ATOM 2043 N N . VAL B 1 99 ? -2.322 -11.516 -3.629 1 98.75 99 VAL B N 1
ATOM 2044 C CA . VAL B 1 99 ? -1.079 -10.789 -3.879 1 98.75 99 VAL B CA 1
ATOM 2045 C C . VAL B 1 99 ? -0.74 -10.844 -5.367 1 98.75 99 VAL B C 1
ATOM 2047 O O . VAL B 1 99 ? -0.639 -11.93 -5.949 1 98.75 99 VAL B O 1
ATOM 2050 N N . VAL B 1 100 ? -0.618 -9.719 -5.973 1 98.62 100 VAL B N 1
ATOM 2051 C CA . VAL B 1 100 ? -0.194 -9.633 -7.363 1 98.62 100 VAL B CA 1
ATOM 2052 C C . VAL B 1 100 ? 1.231 -9.086 -7.438 1 98.62 100 VAL B C 1
ATOM 2054 O O . VAL B 1 100 ? 1.491 -7.953 -7.035 1 98.62 100 VAL B O 1
ATOM 2057 N N . ILE B 1 101 ? 2.107 -9.898 -7.914 1 98.25 101 ILE B N 1
ATOM 2058 C CA . ILE B 1 101 ? 3.492 -9.477 -8.109 1 98.25 101 ILE B CA 1
ATOM 2059 C C . ILE B 1 101 ? 3.715 -9.086 -9.57 1 98.25 101 ILE B C 1
ATOM 2061 O O . ILE B 1 101 ? 3.867 -9.953 -10.43 1 98.25 101 ILE B O 1
ATOM 2065 N N . ARG B 1 102 ? 3.719 -7.797 -9.828 1 97.38 102 ARG B N 1
ATOM 2066 C CA . ARG B 1 102 ? 4.043 -7.293 -11.156 1 97.38 102 ARG B CA 1
ATOM 2067 C C . ARG B 1 102 ? 5.547 -7.32 -11.398 1 97.38 102 ARG B C 1
ATOM 2069 O O . ARG B 1 102 ? 6.332 -7.016 -10.5 1 97.38 102 ARG B O 1
ATOM 2076 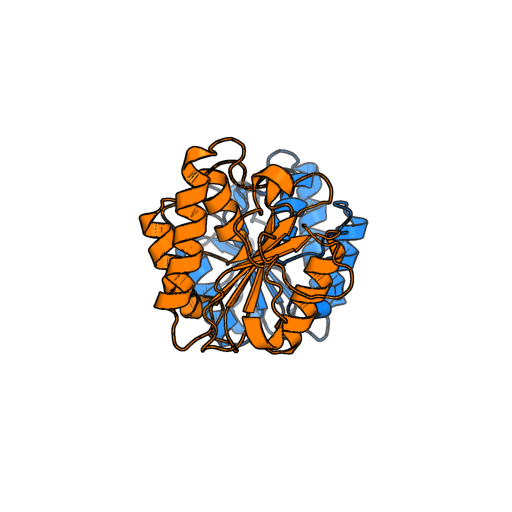N N . GLY B 1 103 ? 5.902 -7.602 -12.672 1 95.12 103 GLY B N 1
ATOM 2077 C CA . GLY B 1 103 ? 7.324 -7.699 -12.961 1 95.12 103 GLY B CA 1
ATOM 2078 C C . GLY B 1 103 ? 8.023 -8.773 -12.156 1 95.12 103 GLY B C 1
ATOM 2079 O O . GLY B 1 103 ? 9.078 -8.531 -11.57 1 95.12 103 GLY B O 1
ATOM 2080 N N . ALA B 1 104 ? 7.41 -9.969 -12.102 1 95.94 104 ALA B N 1
ATOM 2081 C CA . ALA B 1 104 ? 7.887 -11.055 -11.25 1 95.94 104 ALA B CA 1
ATOM 2082 C C . ALA B 1 104 ? 9.242 -11.562 -11.727 1 95.94 104 ALA B C 1
ATOM 2084 O O . ALA B 1 104 ? 9.969 -12.203 -10.961 1 95.94 104 ALA B O 1
ATOM 2085 N N . GLY B 1 105 ? 9.609 -11.281 -12.938 1 93.88 105 GLY B N 1
ATOM 2086 C CA . GLY B 1 105 ? 10.922 -11.664 -13.438 1 93.88 105 GLY B CA 1
ATOM 2087 C C . GLY B 1 105 ? 12.062 -11.016 -12.68 1 93.88 105 GLY B C 1
ATOM 2088 O O . GLY B 1 105 ? 13.18 -11.539 -12.664 1 93.88 105 GLY B O 1
ATOM 2089 N N . SER B 1 106 ? 11.836 -9.898 -12.031 1 96 106 SER B N 1
ATOM 2090 C CA . SER B 1 106 ? 12.859 -9.156 -11.312 1 96 106 SER B CA 1
ATOM 2091 C C . SER B 1 106 ? 12.891 -9.539 -9.836 1 96 106 SER B C 1
ATOM 2093 O O . SER B 1 106 ? 13.82 -9.188 -9.109 1 96 106 SER B O 1
ATOM 2095 N N . LEU B 1 107 ? 11.867 -10.297 -9.359 1 96.94 107 LEU B N 1
ATOM 2096 C CA . LEU B 1 107 ? 11.734 -10.648 -7.953 1 96.94 107 LEU B CA 1
ATOM 2097 C C . LEU B 1 107 ? 12.961 -11.414 -7.465 1 96.94 107 LEU B C 1
ATOM 2099 O O . LEU B 1 107 ? 13.289 -12.477 -7.996 1 96.94 107 LEU B O 1
ATOM 2103 N N . LEU B 1 108 ? 13.656 -10.789 -6.492 1 97.69 108 LEU B N 1
ATOM 2104 C CA . LEU B 1 108 ? 14.812 -11.359 -5.812 1 97.69 108 LEU B CA 1
ATOM 2105 C C . LEU B 1 108 ? 15.922 -11.68 -6.809 1 97.69 108 LEU B C 1
ATOM 2107 O O . LEU B 1 108 ? 16.672 -12.641 -6.621 1 97.69 108 LEU B O 1
ATOM 2111 N N . SER B 1 109 ? 16.016 -10.883 -7.875 1 96.5 109 SER B N 1
ATOM 2112 C CA . SER B 1 109 ? 17.016 -11.086 -8.922 1 96.5 109 SER B CA 1
ATOM 2113 C C . SER B 1 109 ? 18.422 -10.906 -8.383 1 96.5 109 SER B C 1
ATOM 2115 O O . SER B 1 109 ? 19.375 -11.453 -8.93 1 96.5 109 SER B O 1
ATOM 2117 N N . GLU B 1 110 ? 18.609 -10.188 -7.297 1 98.12 110 GLU B N 1
ATOM 2118 C CA . GLU B 1 110 ? 19.938 -9.992 -6.699 1 98.12 110 GLU B CA 1
ATOM 2119 C C . GLU B 1 110 ? 20.156 -10.945 -5.531 1 98.12 110 GLU B C 1
ATOM 2121 O O . GLU B 1 110 ? 21.219 -10.938 -4.906 1 98.12 110 GLU B O 1
ATOM 2126 N N . GLN B 1 111 ? 19.219 -11.711 -5.176 1 98.06 111 GLN B N 1
ATOM 2127 C CA . GLN B 1 111 ? 19.281 -12.781 -4.18 1 98.06 111 GLN B CA 1
ATOM 2128 C C . GLN B 1 111 ? 18.438 -13.977 -4.605 1 98.06 111 GLN B C 1
ATOM 2130 O O . GLN B 1 111 ? 17.547 -14.406 -3.873 1 98.06 111 GLN B O 1
ATOM 2135 N N . GLN B 1 112 ? 18.828 -14.625 -5.699 1 95.31 112 GLN B N 1
ATOM 2136 C CA . GLN B 1 112 ? 18.016 -15.656 -6.348 1 95.31 112 GLN B CA 1
ATOM 2137 C C . GLN B 1 112 ? 17.859 -16.875 -5.441 1 95.31 112 GLN B C 1
ATOM 2139 O O . GLN B 1 112 ? 16.875 -17.609 -5.551 1 95.31 112 GLN B O 1
ATOM 2144 N N . ASP B 1 113 ? 18.812 -17.094 -4.59 1 96.75 113 ASP B N 1
ATOM 2145 C CA . ASP B 1 113 ? 18.75 -18.219 -3.654 1 96.75 113 ASP B CA 1
ATOM 2146 C C . ASP B 1 113 ? 17.594 -18.047 -2.674 1 96.75 113 ASP B C 1
ATOM 2148 O O . ASP B 1 113 ? 17.203 -18.984 -1.996 1 96.75 113 ASP B O 1
ATOM 2152 N N . GLN B 1 114 ? 16.953 -16.812 -2.586 1 97.88 114 GLN B N 1
ATOM 2153 C CA . GLN B 1 114 ? 15.844 -16.531 -1.681 1 97.88 114 GLN B CA 1
ATOM 2154 C C . GLN B 1 114 ? 14.5 -16.688 -2.385 1 97.88 114 GLN B C 1
ATOM 2156 O O . GLN B 1 114 ? 13.445 -16.609 -1.75 1 97.88 114 GLN B O 1
ATOM 2161 N N . LEU B 1 115 ? 14.516 -16.938 -3.646 1 96.12 115 LEU B N 1
ATOM 2162 C CA . LEU B 1 115 ? 13.273 -17.016 -4.406 1 96.12 115 LEU B CA 1
ATOM 2163 C C . LEU B 1 115 ? 12.43 -18.203 -3.926 1 96.12 115 LEU B C 1
ATOM 2165 O O . LEU B 1 115 ? 11.203 -18.078 -3.791 1 96.12 115 LEU B O 1
ATOM 2169 N N . GLU B 1 116 ? 13.055 -19.328 -3.74 1 94.88 116 GLU B N 1
ATOM 2170 C CA . GLU B 1 116 ? 12.328 -20.5 -3.254 1 94.88 116 GLU B CA 1
ATOM 2171 C C . GLU B 1 116 ? 11.656 -20.219 -1.913 1 94.88 116 GLU B C 1
ATOM 2173 O O . GLU B 1 116 ? 10.5 -20.578 -1.7 1 94.88 116 GLU B O 1
ATOM 2178 N N . TRP B 1 117 ? 12.352 -19.594 -1.029 1 97.62 117 TRP B N 1
ATOM 2179 C CA . TRP B 1 117 ? 11.758 -19.203 0.244 1 97.62 117 TRP B CA 1
ATOM 2180 C C . TRP B 1 117 ? 10.492 -18.375 0.022 1 97.62 117 TRP B C 1
ATOM 2182 O O . TRP B 1 117 ? 9.461 -18.625 0.644 1 97.62 117 TRP B O 1
ATOM 2192 N N . PHE B 1 118 ? 10.594 -17.375 -0.788 1 98.12 118 PHE B N 1
ATOM 2193 C CA . PHE B 1 118 ? 9.477 -16.469 -1.019 1 98.12 118 PHE B CA 1
ATOM 2194 C C . PHE B 1 118 ? 8.273 -17.234 -1.567 1 98.12 118 PHE B C 1
ATOM 2196 O O . PHE B 1 118 ? 7.16 -17.094 -1.049 1 98.12 118 PHE B O 1
ATOM 2203 N N . ARG B 1 119 ? 8.516 -18.047 -2.574 1 96.31 119 ARG B N 1
ATOM 2204 C CA . ARG B 1 119 ? 7.434 -18.797 -3.207 1 96.31 119 ARG B CA 1
ATOM 2205 C C . ARG B 1 119 ? 6.777 -19.766 -2.219 1 96.31 119 ARG B C 1
ATOM 2207 O O . ARG B 1 119 ? 5.547 -19.828 -2.143 1 96.31 119 ARG B O 1
ATOM 2214 N N . GLU B 1 120 ? 7.59 -20.453 -1.48 1 96.44 120 GLU B N 1
ATOM 2215 C CA . GLU B 1 120 ? 7.066 -21.375 -0.479 1 96.44 120 GLU B CA 1
ATOM 2216 C C . GLU B 1 120 ? 6.289 -20.641 0.604 1 96.44 120 GLU B C 1
ATOM 2218 O O . GLU B 1 120 ? 5.293 -21.156 1.119 1 96.44 120 GLU B O 1
ATOM 2223 N N . THR B 1 121 ? 6.754 -19.469 0.984 1 98.19 121 THR B N 1
ATOM 2224 C CA . THR B 1 121 ? 6.105 -18.656 2 1 98.19 121 THR B CA 1
ATOM 2225 C C . THR B 1 121 ? 4.727 -18.203 1.527 1 98.19 121 THR B C 1
ATOM 2227 O O . THR B 1 121 ? 3.748 -18.297 2.271 1 98.19 121 THR B O 1
ATOM 2230 N N . MET B 1 122 ? 4.641 -17.766 0.263 1 97.88 122 MET B N 1
ATOM 2231 C CA . MET B 1 122 ? 3.344 -17.391 -0.294 1 97.88 122 MET B CA 1
ATOM 2232 C C . MET B 1 122 ? 2.385 -18.578 -0.294 1 97.88 122 MET B C 1
ATOM 2234 O O . MET B 1 122 ? 1.225 -18.438 0.101 1 97.88 122 MET B O 1
ATOM 2238 N N . ASP B 1 123 ? 2.9 -19.719 -0.691 1 96.06 123 ASP B N 1
ATOM 2239 C CA . ASP B 1 123 ? 2.074 -20.922 -0.708 1 96.06 123 ASP B CA 1
ATOM 2240 C C . ASP B 1 123 ? 1.651 -21.328 0.704 1 96.06 123 ASP B C 1
ATOM 2242 O O . ASP B 1 123 ? 0.527 -21.781 0.915 1 96.06 123 ASP B O 1
ATOM 2246 N N . PHE B 1 124 ? 2.576 -21.188 1.616 1 97.56 124 PHE B N 1
ATOM 2247 C CA . PHE B 1 124 ? 2.309 -21.484 3.02 1 97.56 124 PHE B CA 1
ATOM 2248 C C . PHE B 1 124 ? 1.13 -20.656 3.525 1 97.56 124 PHE B C 1
ATOM 2250 O O . PHE B 1 124 ? 0.271 -21.172 4.246 1 97.56 124 PHE B O 1
ATOM 2257 N N . TYR B 1 125 ? 1.028 -19.344 3.133 1 97.62 125 TYR B N 1
ATOM 2258 C CA . TYR B 1 125 ? -0.056 -18.484 3.596 1 97.62 125 TYR B CA 1
ATOM 2259 C C . TYR B 1 125 ? -1.396 -18.953 3.035 1 97.62 125 TYR B C 1
ATOM 2261 O O . TYR B 1 125 ? -2.441 -18.75 3.654 1 97.62 125 TYR B O 1
ATOM 2269 N N . THR B 1 126 ? -1.41 -19.578 1.838 1 96.56 126 THR B N 1
ATOM 2270 C CA . THR B 1 126 ? -2.637 -20.156 1.299 1 96.56 126 THR B CA 1
ATOM 2271 C C . THR B 1 126 ? -3.232 -21.172 2.271 1 96.56 126 THR B C 1
ATOM 2273 O O . THR B 1 126 ? -4.445 -21.203 2.477 1 96.56 126 THR B O 1
ATOM 2276 N N . GLU B 1 127 ? -2.408 -21.938 2.908 1 95.25 127 GLU B N 1
ATOM 2277 C CA . GLU B 1 127 ? -2.852 -22.938 3.873 1 95.25 127 GLU B CA 1
ATOM 2278 C C . GLU B 1 127 ? -3.225 -22.297 5.207 1 95.25 127 GLU B C 1
ATOM 2280 O O . GLU B 1 127 ? -4.258 -22.625 5.793 1 95.25 127 GLU B O 1
ATOM 2285 N N . GLU B 1 128 ? -2.463 -21.344 5.668 1 95.5 128 GLU B N 1
ATOM 2286 C CA . GLU B 1 128 ? -2.627 -20.75 6.988 1 95.5 128 GLU B CA 1
ATOM 2287 C C . GLU B 1 128 ? -3.928 -19.953 7.074 1 95.5 128 GLU B C 1
ATOM 2289 O O . GLU B 1 128 ? -4.539 -19.859 8.141 1 95.5 128 GLU B O 1
ATOM 2294 N N . TRP B 1 129 ? -4.395 -19.438 5.953 1 95.38 129 TRP B N 1
ATOM 2295 C CA . TRP B 1 129 ? -5.555 -18.547 5.961 1 95.38 129 TRP B CA 1
ATOM 2296 C C . TRP B 1 129 ? -6.84 -19.344 5.73 1 95.38 129 TRP B C 1
ATOM 2298 O O . TRP B 1 129 ? -7.941 -18.797 5.852 1 95.38 129 TRP B O 1
ATOM 2308 N N . GLU B 1 130 ? -6.727 -20.641 5.445 1 92.31 130 GLU B N 1
ATOM 2309 C CA . GLU B 1 130 ? -7.945 -21.422 5.285 1 92.31 130 GLU B CA 1
ATOM 2310 C C . GLU B 1 130 ? -8.836 -21.328 6.516 1 92.31 130 GLU B C 1
ATOM 2312 O O . GLU B 1 130 ? -8.352 -21.359 7.648 1 92.31 130 GLU B O 1
ATOM 2317 N N . PRO B 1 131 ? -10.094 -21.031 6.266 1 91.81 131 PRO B N 1
ATOM 2318 C CA . PRO B 1 131 ? -10.828 -21.172 5.004 1 91.81 131 PRO B CA 1
ATOM 2319 C C . PRO B 1 131 ? -10.859 -19.875 4.199 1 91.81 131 PRO B C 1
ATOM 2321 O O . PRO B 1 131 ? -11.453 -19.828 3.117 1 91.81 131 PRO B O 1
ATOM 2324 N N . VAL B 1 132 ? -10.281 -18.844 4.648 1 94 132 VAL B N 1
ATOM 2325 C CA . VAL B 1 132 ? -10.156 -17.625 3.879 1 94 132 VAL B CA 1
ATOM 2326 C C . VAL B 1 132 ? -9.164 -17.828 2.732 1 94 132 VAL B C 1
ATOM 2328 O O . VAL B 1 132 ? -8.086 -18.391 2.926 1 94 132 VAL B O 1
ATOM 2331 N N . VAL B 1 133 ? -9.57 -17.375 1.527 1 96.19 133 VAL B N 1
ATOM 2332 C CA . VAL B 1 133 ? -8.727 -17.578 0.35 1 96.19 133 VAL B CA 1
ATOM 2333 C C . VAL B 1 133 ? -7.531 -16.625 0.406 1 96.19 133 VAL B C 1
ATOM 2335 O O . VAL B 1 133 ? -7.676 -15.445 0.727 1 96.19 133 VAL B O 1
ATOM 2338 N N . PHE B 1 134 ? -6.367 -17.188 0.212 1 97.75 134 PHE B N 1
ATOM 2339 C CA . PHE B 1 134 ? -5.129 -16.438 -0.026 1 97.75 134 PHE B CA 1
ATOM 2340 C C . PHE B 1 134 ? -4.422 -16.969 -1.273 1 97.75 134 PHE B C 1
ATOM 2342 O O . PHE B 1 134 ? -4.09 -18.141 -1.357 1 97.75 134 PHE B O 1
ATOM 2349 N N . ARG B 1 135 ? -4.211 -16.078 -2.252 1 98.44 135 ARG B N 1
ATOM 2350 C CA . ARG B 1 135 ? -3.66 -16.5 -3.539 1 98.44 135 ARG B CA 1
ATOM 2351 C C . ARG B 1 135 ? -2.605 -15.508 -4.027 1 98.44 135 ARG B C 1
ATOM 2353 O O . ARG B 1 135 ? -2.586 -14.352 -3.6 1 98.44 135 ARG B O 1
ATOM 2360 N N . THR B 1 136 ? -1.709 -16 -4.906 1 98.44 136 THR B N 1
ATOM 2361 C CA . THR B 1 136 ? -0.641 -15.164 -5.441 1 98.44 136 THR B CA 1
ATOM 2362 C C . THR B 1 136 ? -0.597 -15.258 -6.965 1 98.44 136 THR B C 1
ATOM 2364 O O . THR B 1 136 ? -0.726 -16.344 -7.531 1 98.44 136 THR B O 1
ATOM 2367 N N . VAL B 1 137 ? -0.451 -14.141 -7.594 1 98.12 137 VAL B N 1
ATOM 2368 C CA . VAL B 1 137 ? -0.218 -14.031 -9.031 1 98.12 137 VAL B CA 1
ATOM 2369 C C . VAL B 1 137 ? 1.203 -13.539 -9.289 1 98.12 137 VAL B C 1
ATOM 2371 O O . VAL B 1 137 ? 1.626 -12.523 -8.727 1 98.12 137 VAL B O 1
ATOM 2374 N N . TYR B 1 138 ? 1.922 -14.234 -10.055 1 96.88 138 TYR B N 1
ATOM 2375 C CA . TYR B 1 138 ? 3.201 -13.773 -10.586 1 96.88 138 TYR B CA 1
ATOM 2376 C C . TYR B 1 138 ? 3.062 -13.32 -12.031 1 96.88 138 TYR B C 1
ATOM 2378 O O . TYR B 1 138 ? 2.861 -14.141 -12.938 1 96.88 138 TYR B O 1
ATOM 2386 N N . GLN B 1 139 ? 3.156 -12.047 -12.242 1 96.19 139 GLN B N 1
ATOM 2387 C CA . GLN B 1 139 ? 3.043 -11.508 -13.594 1 96.19 139 GLN B CA 1
ATOM 2388 C C . GLN B 1 139 ? 4.418 -11.344 -14.242 1 96.19 139 GLN B C 1
ATOM 2390 O O . GLN B 1 139 ? 5.32 -10.75 -13.648 1 96.19 139 GLN B O 1
ATOM 2395 N N . PHE B 1 140 ? 4.488 -11.836 -15.422 1 94 140 PHE B N 1
ATOM 2396 C CA . PHE B 1 140 ? 5.727 -11.781 -16.188 1 94 140 PHE B CA 1
ATOM 2397 C C . PHE B 1 140 ? 5.504 -11.055 -17.516 1 94 140 PHE B C 1
ATOM 2399 O O . PHE B 1 140 ? 4.414 -11.109 -18.094 1 94 140 PHE B O 1
ATOM 2406 N N . GLY B 1 141 ? 6.578 -10.328 -17.891 1 88.62 141 GLY B N 1
ATOM 2407 C CA . GLY B 1 141 ? 6.586 -9.828 -19.266 1 88.62 141 GLY B CA 1
ATOM 2408 C C . GLY B 1 141 ? 7.016 -10.867 -20.281 1 88.62 141 GLY B C 1
ATOM 2409 O O . GLY B 1 141 ? 7.445 -11.961 -19.906 1 88.62 141 GLY B O 1
ATOM 2410 N N . ALA B 1 142 ? 6.852 -10.539 -21.469 1 76.81 142 ALA B N 1
ATOM 2411 C CA . ALA B 1 142 ? 7.172 -11.453 -22.562 1 76.81 142 ALA B CA 1
ATOM 2412 C C . ALA B 1 142 ? 8.609 -11.953 -22.453 1 76.81 142 ALA B C 1
ATOM 2414 O O . ALA B 1 142 ? 8.898 -13.102 -22.812 1 76.81 142 ALA B O 1
ATOM 2415 N N . GLU B 1 143 ? 9.469 -11.18 -21.953 1 72.56 143 GLU B N 1
ATOM 2416 C CA . GLU B 1 143 ? 10.891 -11.516 -21.969 1 72.56 143 GLU B CA 1
ATOM 2417 C C . GLU B 1 143 ? 11.297 -12.234 -20.688 1 72.56 143 GLU B C 1
ATOM 2419 O O . GLU B 1 143 ? 12.406 -12.766 -20.594 1 72.56 143 GLU B O 1
ATOM 2424 N N . ASP B 1 144 ? 10.5 -12.375 -19.672 1 68.31 144 ASP B N 1
ATOM 2425 C CA . ASP B 1 144 ? 10.906 -12.773 -18.328 1 68.31 144 ASP B CA 1
ATOM 2426 C C . ASP B 1 144 ? 10.641 -14.258 -18.094 1 68.31 144 ASP B C 1
ATOM 2428 O O . ASP B 1 144 ? 11.297 -14.883 -17.266 1 68.31 144 ASP B O 1
ATOM 2432 N N . LEU B 1 145 ? 9.672 -14.969 -18.688 1 61.19 145 LEU B N 1
ATOM 2433 C CA . LEU B 1 145 ? 9.086 -16.219 -18.234 1 61.19 145 LEU B CA 1
ATOM 2434 C C . LEU B 1 145 ? 10.125 -17.344 -18.234 1 61.19 145 LEU B C 1
ATOM 2436 O O . LEU B 1 145 ? 10.094 -18.219 -17.375 1 61.19 145 LEU B O 1
ATOM 2440 N N . THR B 1 146 ? 10.969 -17.359 -19.125 1 54.91 146 THR B N 1
ATOM 2441 C CA . THR B 1 146 ? 11.633 -18.656 -19.281 1 54.91 146 THR B CA 1
ATOM 2442 C C . THR B 1 146 ? 12.25 -19.109 -17.969 1 54.91 146 THR B C 1
ATOM 2444 O O . THR B 1 146 ? 12.219 -20.297 -17.641 1 54.91 146 THR B O 1
ATOM 2447 N N . ALA B 1 147 ? 12.703 -18.234 -17.125 1 56.88 147 ALA B N 1
ATOM 2448 C CA . ALA B 1 147 ? 13.516 -18.719 -16.016 1 56.88 147 ALA B CA 1
ATOM 2449 C C . ALA B 1 147 ? 12.711 -18.734 -14.719 1 56.88 147 ALA B C 1
ATOM 2451 O O . ALA B 1 147 ? 12.984 -19.547 -13.828 1 56.88 147 ALA B O 1
ATOM 2452 N N . HIS B 1 148 ? 11.484 -18.141 -14.602 1 66.12 148 HIS B N 1
ATOM 2453 C CA . HIS B 1 148 ? 10.977 -17.906 -13.258 1 66.12 148 HIS B CA 1
ATOM 2454 C C . HIS B 1 148 ? 9.57 -18.469 -13.086 1 66.12 148 HIS B C 1
ATOM 2456 O O . HIS B 1 148 ? 9.148 -18.781 -11.969 1 66.12 148 HIS B O 1
ATOM 2462 N N . GLY B 1 149 ? 8.93 -18.75 -14.203 1 69.44 149 GLY B N 1
ATOM 2463 C CA . GLY B 1 149 ? 7.523 -19.109 -14.109 1 69.44 149 GLY B CA 1
ATOM 2464 C C . GLY B 1 149 ? 7.227 -20.5 -14.625 1 69.44 149 GLY B C 1
ATOM 2465 O O . GLY B 1 149 ? 6.066 -20.906 -14.711 1 69.44 149 GLY B O 1
ATOM 2466 N N . GLU B 1 150 ? 8.281 -21.281 -14.875 1 73.94 150 GLU B N 1
ATOM 2467 C CA . GLU B 1 150 ? 8.078 -22.547 -15.586 1 73.94 150 GLU B CA 1
ATOM 2468 C C . GLU B 1 150 ? 7.328 -23.547 -14.727 1 73.94 150 GLU B C 1
ATOM 2470 O O . GLU B 1 150 ? 6.625 -24.422 -15.242 1 73.94 150 GLU B O 1
ATOM 2475 N N . ASP B 1 151 ? 7.379 -23.422 -13.422 1 81.19 151 ASP B N 1
ATOM 2476 C CA . ASP B 1 151 ? 6.742 -24.391 -12.547 1 81.19 151 ASP B CA 1
ATOM 2477 C C . ASP B 1 151 ? 5.391 -23.891 -12.047 1 81.19 151 ASP B C 1
ATOM 2479 O O . ASP B 1 151 ? 4.723 -24.562 -11.258 1 81.19 151 ASP B O 1
ATOM 2483 N N . LEU B 1 152 ? 4.883 -22.766 -12.609 1 89.62 152 LEU B N 1
ATOM 2484 C CA . LEU B 1 152 ? 3.617 -22.188 -12.164 1 89.62 152 LEU B CA 1
ATOM 2485 C C . LEU B 1 152 ? 2.496 -22.531 -13.141 1 89.62 152 LEU B C 1
ATOM 2487 O O . LEU B 1 152 ? 2.736 -22.672 -14.344 1 89.62 152 LEU B O 1
ATOM 2491 N N . VAL B 1 153 ? 1.335 -22.766 -12.586 1 93.19 153 VAL B N 1
ATOM 2492 C CA . VAL B 1 153 ? 0.131 -22.891 -13.398 1 93.19 153 VAL B CA 1
ATOM 2493 C C . VAL B 1 153 ? -0.208 -21.562 -14.055 1 93.19 153 VAL B C 1
ATOM 2495 O O . VAL B 1 153 ? -0.129 -20.516 -13.406 1 93.19 153 VAL B O 1
ATOM 2498 N N . GLU B 1 154 ? -0.506 -21.547 -15.344 1 93.38 154 GLU B N 1
ATOM 2499 C CA . GLU B 1 154 ? -0.869 -20.312 -16.047 1 93.38 154 GLU B CA 1
ATOM 2500 C C . GLU B 1 154 ? -2.322 -19.938 -15.781 1 93.38 154 GLU B C 1
ATOM 2502 O O . GLU B 1 154 ? -3.211 -20.781 -15.82 1 93.38 154 GLU B O 1
ATOM 2507 N N . LEU B 1 155 ? -2.547 -18.703 -15.477 1 95.81 155 LEU B N 1
ATOM 2508 C CA . LEU B 1 155 ? -3.908 -18.203 -15.305 1 95.81 155 LEU B CA 1
ATOM 2509 C C . LEU B 1 155 ? -4.551 -17.891 -16.656 1 95.81 155 LEU B C 1
ATOM 2511 O O . LEU B 1 155 ? -3.953 -17.219 -17.5 1 95.81 155 LEU B O 1
ATOM 2515 N N . ASP B 1 156 ? -5.66 -18.469 -16.875 1 95.5 156 ASP B N 1
ATOM 2516 C CA . ASP B 1 156 ? -6.449 -18.125 -18.047 1 95.5 156 ASP B CA 1
ATOM 2517 C C . ASP B 1 156 ? -7.207 -16.812 -17.844 1 95.5 156 ASP B C 1
ATOM 2519 O O . ASP B 1 156 ? -8.203 -16.766 -17.125 1 95.5 156 ASP B O 1
ATOM 2523 N N . TYR B 1 157 ? -6.707 -15.789 -18.406 1 96.69 157 TYR B N 1
ATOM 2524 C CA . TYR B 1 157 ? -7.262 -14.445 -18.266 1 96.69 157 TYR B CA 1
ATOM 2525 C C . TYR B 1 157 ? -7.078 -13.641 -19.547 1 96.69 157 TYR B C 1
ATOM 2527 O O . TYR B 1 157 ? -6.059 -13.773 -20.219 1 96.69 157 TYR B O 1
ATOM 2535 N N . PRO B 1 158 ? -8.047 -12.797 -19.938 1 94.88 158 PRO B N 1
ATOM 2536 C CA . PRO B 1 158 ? -7.922 -12.008 -21.172 1 94.88 158 PRO B CA 1
ATOM 2537 C C . PRO B 1 158 ? -6.66 -11.148 -21.203 1 94.88 158 PRO B C 1
ATOM 2539 O O . PRO B 1 158 ? -6.289 -10.555 -20.188 1 94.88 158 PRO B O 1
ATOM 2542 N N . GLY B 1 159 ? -5.98 -11.141 -22.344 1 92.56 159 GLY B N 1
ATOM 2543 C CA . GLY B 1 159 ? -4.801 -10.312 -22.531 1 92.56 159 GLY B CA 1
ATOM 2544 C C . GLY B 1 159 ? -3.51 -11.023 -22.172 1 92.56 159 GLY B C 1
ATOM 2545 O O . GLY B 1 159 ? -2.43 -10.438 -22.234 1 92.56 159 GLY B O 1
ATOM 2546 N N . THR B 1 160 ? -3.605 -12.266 -21.844 1 90.56 160 THR B N 1
ATOM 2547 C CA . THR B 1 160 ? -2.418 -13.023 -21.453 1 90.56 160 THR B CA 1
ATOM 2548 C C . THR B 1 160 ? -1.799 -13.703 -22.672 1 90.56 160 THR B C 1
ATOM 2550 O O . THR B 1 160 ? -2.484 -13.953 -23.672 1 90.56 160 THR B O 1
ATOM 2553 N N . THR B 1 161 ? -0.52 -13.82 -22.625 1 84 161 THR B N 1
ATOM 2554 C CA . THR B 1 161 ? 0.222 -14.609 -23.594 1 84 161 THR B CA 1
ATOM 2555 C C . THR B 1 161 ? 0.624 -15.961 -23 1 84 161 THR B C 1
ATOM 2557 O O . THR B 1 161 ? 1.106 -16.016 -21.859 1 84 161 THR B O 1
ATOM 2560 N N . PRO B 1 162 ? 0.385 -17.031 -23.766 1 76.88 162 PRO B N 1
ATOM 2561 C CA . PRO B 1 162 ? 0.75 -18.359 -23.234 1 76.88 162 PRO B CA 1
ATOM 2562 C C . PRO B 1 162 ? 2.23 -18.453 -22.875 1 76.88 162 PRO B C 1
ATOM 2564 O O . PRO B 1 162 ? 3.08 -17.891 -23.578 1 76.88 162 PRO B O 1
ATOM 2567 N N . LEU B 1 163 ? 2.539 -19 -21.703 1 67.69 163 LEU B N 1
ATOM 2568 C CA . LEU B 1 163 ? 3.91 -19.219 -21.25 1 67.69 163 LEU B CA 1
ATOM 2569 C C . LEU B 1 163 ? 4.586 -20.312 -22.062 1 67.69 163 LEU B C 1
ATOM 2571 O O . LEU B 1 163 ? 5.809 -20.312 -22.219 1 67.69 163 LEU B O 1
ATOM 2575 N N . HIS B 1 164 ? 3.828 -21.344 -22.328 1 59.12 164 HIS B N 1
ATOM 2576 C CA . HIS B 1 164 ? 4.312 -22.5 -23.078 1 59.12 164 HIS B CA 1
ATOM 2577 C C . HIS B 1 164 ? 3.619 -22.609 -24.422 1 59.12 164 HIS B C 1
ATOM 2579 O O . HIS B 1 164 ? 2.451 -22.234 -24.562 1 59.12 164 HIS B O 1
#

InterPro domains:
  IPR000468 Barstar (barnase inhibitor) [PF01337] (45-138)
  IPR035905 Barstar-like superfamily [G3DSA:3.30.370.10] (46-134)
  IPR035905 Barstar-like superfamily [SSF52038] (45-133)

pLDDT: mean 91.69, std 11.8, range [30.61, 98.88]

Foldseek 3Di:
DLPLAEDEPVLCQPLPHPAFEAEFEFPPVQVVVVQVVVVVVFEAEFEFEQQQAQALLSVLVRCCVRLVPDPVQPSDPVSVLVCLLVSCVPRNQTLAYEYEYHQLLSHNNVNVVCLVVVVVSQSVSCVSPPPRGRHYYYYHYPVRLPPRRPPGRHYDGPRGDRSD/DPPLAEDEPVLCQPLPHPAFEAEFAFDPVQVVVVQVVVVVVFEAEFEFELQQAQALLSVLVRCCVRLVPDPVQPSDPVSVLVCLLVSCVPRNQTLAYEYEYHQLLNHNNVNVVCLVVVVVSQSVSCVSPPPRGRHYYYYHYPVRLPPRPPPGRHYDGPRGDRSD

Radius of gyration: 20.48 Å; Cα contacts (8 Å, |Δi|>4): 622; chains: 2; bounding box: 38×66×47 Å

Sequence (328 aa):
MSDSSTVSVAQWLDPSSDVASVALQSDPAVADDLARELRGENFVVRVVRGENMRTTAQVFDEFAAAFQFPSHFGRNKDAFDDVMRDLDDVLGLGAGYVVVIRGAGSLLSEQQDQLEWFRETMDFYTEEWEPVVFRTVYQFGAEDLTAHGEDLVELDYPGTTPLHMSDSSTVSVAQWLDPSSDVASVALQSDPAVADDLARELRGENFVVRVVRGENMRTTAQVFDEFAAAFQFPSHFGRNKDAFDDVMRDLDDVLGLGAGYVVVIRGAGSLLSEQQDQLEWFRETMDFYTEEWEPVVFRTVYQFGAEDLTAHGEDLVELDYPGTTPLH

Nearest PDB structures (foldseek):
  1bgs-assembly1_E  TM=7.894E-01  e=1.860E-04  Bacillus amyloliquefaciens
  2za4-assembly4_B  TM=7.127E-01  e=3.385E-04  unclassified
  1x1y-assembly3_F  TM=6.845E-01  e=4.417E-04  Bacillus amyloliquefaciens
  2hxx-assembly2_B  TM=6.709E-01  e=3.866E-04  Bacillus amyloliquefaciens
  7tjf-assembly1_C  TM=5.071E-01  e=1.350E-01  Saccharomyces cerevisiae

Organism: Rhodococcus erythropolis (NCBI:txid1833)

Solvent-accessible surface area (backbone atoms only — not comparable to full-atom values): 17518 Å² total; per-residue (Å²): 127,83,75,77,49,65,39,45,62,70,56,46,63,34,74,84,40,89,55,41,50,29,26,40,32,29,58,65,62,45,58,46,51,50,44,52,53,43,39,75,66,40,29,46,62,38,57,40,54,11,79,57,14,30,36,72,70,31,39,47,51,43,48,34,32,33,66,52,53,61,74,77,63,69,77,42,73,68,45,49,52,53,51,67,75,46,44,48,83,71,73,48,59,66,67,18,41,36,41,35,29,40,48,38,56,34,43,17,62,78,36,58,87,50,40,62,57,52,54,50,5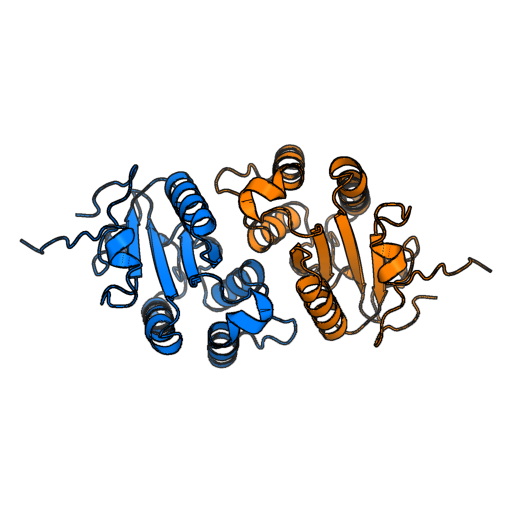0,57,44,49,44,27,61,70,40,56,84,42,35,36,37,38,37,38,25,20,43,91,86,36,40,86,79,72,45,76,88,44,38,34,48,56,53,87,75,53,48,80,89,117,126,82,75,80,49,65,40,44,61,72,56,44,64,35,72,82,41,88,54,41,52,30,26,38,31,30,58,65,62,44,57,48,51,51,43,51,53,43,39,73,67,41,29,45,62,38,56,40,53,11,78,57,14,29,36,70,70,31,39,46,52,43,47,34,32,32,65,51,54,59,75,78,64,69,78,42,72,69,45,50,52,53,53,67,75,45,42,50,83,70,74,47,58,66,66,19,39,36,42,34,29,41,46,37,55,33,44,18,62,79,36,58,87,49,41,62,57,52,55,52,50,58,45,48,46,26,62,72,41,58,83,41,34,36,38,38,37,38,24,18,43,91,86,35,40,84,82,73,45,74,90,44,38,33,49,56,53,86,74,52,47,80,90,117